Protein AF-A0A7V6NFW3-F1 (afdb_monomer_lite)

Foldseek 3Di:
DVVVVVVVVVVVVVVVVVVVVVVVVVVLVVVLVVQQDQDDPPDDLLVSLVCLCVLLVVCCQQAAPVSVPDQPPDPPLSVVSVVNSLVSNQAHNCNVVVVCSVVVHQHDPVNLLVQLVCLVVQPPDDPSVCSVRSNNRCDPNNSVSSNQVSLVSCCPVPVDDRDPDSPPDDSDDDDPPDDPDDPVVVVVVVVCCVPVCVCCAQPVVVVGGNPDSFRQDPPRDGDSYGRYD

pLDDT: mean 83.83, std 10.77, range [47.72, 95.94]

Secondary structure (DSSP, 8-state):
-HHHHHHHHHHHHHHHHHHHHHHHHHHHHHHHHHH--PPPTTS-HHHHHHHHHHHHTHHHHHS-TTT-------TTTHHHHHHHHHHHHHH---HHHHHHHHTTPPPPHHHHHHHHHHHHHT--S-HHHHHH-TT-S--HHHHHHHHHHHHHHHHHHH-PPPPSSTT---SSPPPPS-----HHHHHHHHHHHHHSSHHHHS-GGGTSS---SS-B-GGGPBPSS----

Sequence (229 aa):
MKRKERRKRIGTVAWKIFGSFLMLIGVGIFVSRLVNKPPSDKLSKMEQMEVIIDEGGCMYCHAGPEYASHRIHWPVVGYLIEKDAKRGIRFSNMSHAFEQLYQKKSITQPVLYKLQKIALNRSMPPLSFQLAHWKSPLIKGKRDILLDWIYNRLSEDYDVPYPVTHALFQPIQPLPDTLPTDPLKAALGRSLYYNLSCASCHNPETGGTDNLPFSIGVHNQPSETSTLT

Radius of gyration: 24.18 Å; chains: 1; bounding box: 56×36×84 Å

Structure (mmCIF, N/CA/C/O backbone):
data_AF-A0A7V6NFW3-F1
#
_entry.id   AF-A0A7V6NFW3-F1
#
loop_
_atom_site.group_PDB
_atom_site.id
_atom_site.type_symbol
_atom_site.label_atom_id
_atom_site.label_alt_id
_atom_site.label_comp_id
_atom_site.label_asym_id
_atom_site.label_entity_id
_atom_site.label_seq_id
_atom_site.pdbx_PDB_ins_code
_atom_site.Cartn_x
_atom_site.Cartn_y
_atom_site.Cartn_z
_atom_site.occupancy
_atom_site.B_iso_or_equiv
_atom_site.auth_seq_id
_atom_site.auth_comp_id
_atom_site.auth_asym_id
_atom_site.auth_atom_id
_atom_site.pdbx_PDB_model_num
ATOM 1 N N . MET A 1 1 ? -12.765 -15.034 58.923 1.00 58.72 1 MET A N 1
ATOM 2 C CA . MET A 1 1 ? -13.878 -14.447 58.132 1.00 58.72 1 MET A CA 1
ATOM 3 C C . MET A 1 1 ? -13.444 -13.325 57.179 1.00 58.72 1 MET A C 1
ATOM 5 O O . MET A 1 1 ? -13.543 -13.524 55.973 1.00 58.72 1 MET A O 1
ATOM 9 N N . LYS A 1 2 ? -12.855 -12.216 57.661 1.00 64.50 2 LYS A N 1
ATOM 10 C CA . LYS A 1 2 ? -12.515 -11.014 56.855 1.00 64.50 2 LYS A CA 1
ATOM 11 C C . LYS A 1 2 ? -11.734 -11.251 55.542 1.00 64.50 2 LYS A C 1
ATOM 13 O O . LYS A 1 2 ? -11.972 -10.561 54.557 1.00 64.50 2 LYS A O 1
ATOM 18 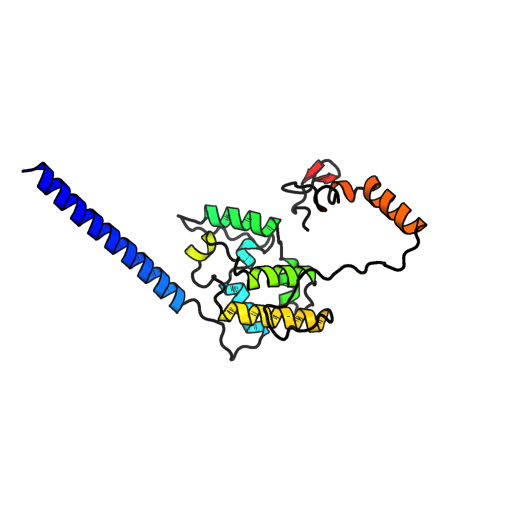N N . ARG A 1 3 ? -10.820 -12.232 55.481 1.00 66.19 3 ARG A N 1
ATOM 19 C CA . ARG A 1 3 ? -9.992 -12.521 54.282 1.00 66.19 3 ARG A CA 1
ATOM 20 C C . ARG A 1 3 ? -10.786 -13.134 53.114 1.00 66.19 3 ARG A C 1
ATOM 22 O O . ARG A 1 3 ? -10.510 -12.822 51.958 1.00 66.19 3 ARG A O 1
ATOM 29 N N . LYS A 1 4 ? -11.773 -13.989 53.415 1.00 66.88 4 LYS A N 1
ATOM 30 C CA . LYS A 1 4 ? -12.607 -14.696 52.421 1.00 66.88 4 LYS A CA 1
ATOM 31 C C . LYS A 1 4 ? -13.599 -13.729 51.764 1.00 66.88 4 LYS A C 1
ATOM 33 O O . LYS A 1 4 ? -13.789 -13.745 50.554 1.00 66.88 4 LYS A O 1
ATOM 38 N N . GLU A 1 5 ? -14.127 -12.815 52.566 1.00 71.00 5 GLU A N 1
ATOM 39 C CA . GLU A 1 5 ? -15.050 -11.752 52.166 1.00 71.00 5 GLU A CA 1
ATOM 40 C C . GLU A 1 5 ? -14.361 -10.673 51.317 1.00 71.00 5 GLU A C 1
ATOM 42 O O . GLU A 1 5 ? -14.877 -10.271 50.275 1.00 71.00 5 GLU A O 1
ATOM 47 N N . ARG A 1 6 ? -13.121 -10.304 51.678 1.00 69.56 6 ARG A N 1
ATOM 48 C CA . ARG A 1 6 ? -12.270 -9.413 50.872 1.00 69.56 6 ARG A CA 1
ATOM 49 C C . ARG A 1 6 ? -11.950 -10.014 49.497 1.00 69.56 6 ARG A C 1
ATOM 51 O O . ARG A 1 6 ? -12.073 -9.312 48.501 1.00 69.56 6 ARG A O 1
ATOM 58 N N . ARG A 1 7 ? -11.611 -11.311 49.420 1.00 71.69 7 ARG A N 1
ATOM 59 C CA . ARG A 1 7 ? -11.401 -12.025 48.140 1.00 71.69 7 ARG A CA 1
ATOM 60 C C . ARG A 1 7 ? -12.664 -12.062 47.277 1.00 71.69 7 ARG A C 1
ATOM 62 O O . ARG A 1 7 ? -12.574 -11.807 46.082 1.00 71.69 7 ARG A O 1
ATOM 69 N N . LYS A 1 8 ? -13.831 -12.321 47.876 1.00 75.06 8 LYS A N 1
ATOM 70 C CA . LYS A 1 8 ? -15.118 -12.332 47.162 1.00 75.06 8 LYS A CA 1
ATOM 71 C C . LYS A 1 8 ? -15.429 -10.953 46.566 1.00 75.06 8 LYS A C 1
ATOM 73 O O . LYS A 1 8 ? -15.728 -10.862 45.383 1.00 75.06 8 LYS A O 1
ATOM 78 N N . ARG A 1 9 ? -15.246 -9.881 47.351 1.00 74.94 9 ARG A N 1
ATOM 79 C CA . ARG A 1 9 ? -15.453 -8.485 46.922 1.00 74.94 9 ARG A CA 1
ATOM 80 C C . ARG A 1 9 ? -14.488 -8.056 45.810 1.00 74.94 9 ARG A C 1
ATOM 82 O O . ARG A 1 9 ? -14.922 -7.417 44.859 1.00 74.94 9 ARG A O 1
ATOM 89 N N . ILE A 1 10 ? -13.212 -8.450 45.896 1.00 77.44 10 ILE A N 1
ATOM 90 C CA . ILE A 1 10 ? -12.216 -8.219 44.833 1.00 77.44 10 ILE A CA 1
ATOM 91 C C . ILE A 1 10 ? -12.616 -8.954 43.547 1.00 77.44 10 ILE A C 1
ATOM 93 O O . ILE A 1 10 ? -12.590 -8.348 42.482 1.00 77.44 10 ILE A O 1
ATOM 97 N N . GLY A 1 11 ? -13.057 -10.213 43.641 1.00 81.50 11 GLY A N 1
ATOM 98 C CA . GLY A 1 11 ? -13.535 -10.979 42.486 1.00 81.50 11 GLY A CA 1
ATOM 99 C C . GLY A 1 11 ? -14.738 -10.333 41.795 1.00 81.50 11 GLY A C 1
ATOM 100 O O . GLY A 1 11 ? -14.767 -10.234 40.573 1.00 81.50 11 GLY A O 1
ATOM 101 N N . THR A 1 12 ? -15.705 -9.815 42.560 1.00 81.88 12 THR A N 1
ATOM 102 C CA . THR A 1 12 ? -16.881 -9.128 41.996 1.00 81.88 12 THR A CA 1
ATOM 103 C C . THR A 1 12 ? -16.521 -7.796 41.334 1.00 81.88 12 THR A C 1
ATOM 105 O O . THR A 1 12 ? -17.079 -7.462 40.293 1.00 81.88 12 THR A O 1
ATOM 108 N N . VAL A 1 13 ? -15.590 -7.030 41.913 1.00 84.75 13 VAL A N 1
ATOM 109 C CA . VAL A 1 13 ? -15.105 -5.775 41.314 1.00 84.75 13 VAL A CA 1
ATOM 110 C C . VAL A 1 13 ? -14.302 -6.055 40.045 1.00 84.75 13 VAL A C 1
ATOM 112 O O . VAL A 1 13 ? -14.566 -5.429 39.024 1.00 84.75 13 VAL A O 1
ATOM 115 N N . ALA A 1 14 ? -13.399 -7.038 40.067 1.00 87.31 14 ALA A N 1
ATOM 116 C CA . ALA A 1 14 ? -12.645 -7.457 38.888 1.00 87.31 14 ALA A CA 1
ATOM 117 C C . ALA A 1 14 ? -13.572 -7.928 37.755 1.00 87.31 14 ALA A C 1
ATOM 119 O O . ALA A 1 14 ? -13.386 -7.524 36.612 1.00 87.31 14 ALA A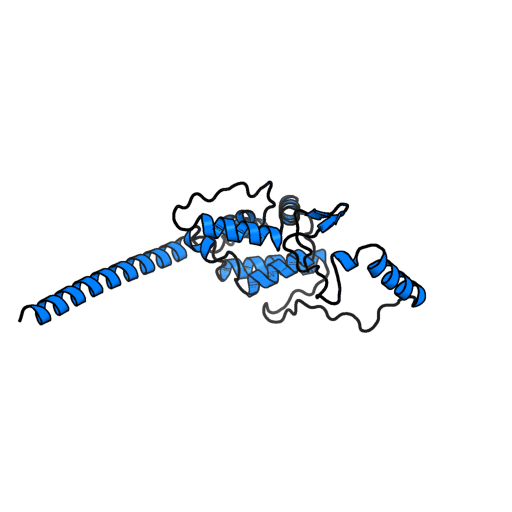 O 1
ATOM 120 N N . TRP A 1 15 ? -14.622 -8.694 38.074 1.00 86.88 15 TRP A N 1
ATOM 121 C CA . TRP A 1 15 ? -15.636 -9.121 37.105 1.00 86.88 15 TRP A CA 1
ATOM 122 C C . TRP A 1 15 ? -16.401 -7.946 36.485 1.00 86.88 15 TRP A C 1
ATOM 124 O O . TRP A 1 15 ? -16.619 -7.918 35.278 1.00 86.88 15 TRP A O 1
ATOM 134 N N . LYS A 1 16 ? -16.772 -6.939 37.288 1.00 89.44 16 LYS A N 1
ATOM 135 C CA . LYS A 1 16 ? -17.434 -5.721 36.789 1.00 89.44 16 LYS A CA 1
ATOM 136 C C . LYS A 1 16 ? -16.521 -4.896 35.882 1.00 89.44 16 LYS A C 1
ATOM 138 O O . LYS A 1 16 ? -16.975 -4.420 34.846 1.00 89.44 16 LYS A O 1
ATOM 143 N N . ILE A 1 17 ? -15.248 -4.747 36.250 1.00 90.69 17 ILE A N 1
ATOM 144 C CA . ILE A 1 17 ? -14.251 -4.036 35.437 1.00 90.69 17 ILE A CA 1
ATOM 145 C C . ILE A 1 17 ? -14.036 -4.771 34.112 1.00 90.69 17 ILE A C 1
ATOM 147 O O . ILE A 1 17 ? -14.107 -4.153 33.054 1.00 90.69 17 ILE A O 1
ATOM 151 N N . PHE A 1 18 ? -13.842 -6.089 34.164 1.00 91.75 18 PHE A N 1
ATOM 152 C CA . PHE A 1 18 ? -13.666 -6.917 32.976 1.00 91.75 18 PHE A CA 1
ATOM 153 C C . PHE A 1 18 ? -14.892 -6.865 32.056 1.00 91.75 18 PHE A C 1
ATOM 155 O O . PHE A 1 18 ? -14.748 -6.632 30.860 1.00 91.75 18 PHE A O 1
ATOM 162 N N . GLY A 1 19 ? -16.100 -6.998 32.614 1.00 91.25 19 GLY A N 1
ATOM 163 C CA . GLY A 1 19 ? -17.346 -6.893 31.853 1.00 91.25 19 GLY A CA 1
ATOM 164 C C . GLY A 1 19 ? -17.530 -5.523 31.193 1.00 91.25 19 GLY A C 1
ATOM 165 O O . GLY A 1 19 ? -17.898 -5.456 30.023 1.00 91.25 19 GLY A O 1
ATOM 166 N N . SER A 1 20 ? -17.213 -4.437 31.905 1.00 90.56 20 SER A N 1
ATOM 167 C CA . SER A 1 20 ? -17.261 -3.073 31.357 1.00 90.56 20 SER A CA 1
ATOM 168 C C . SER A 1 20 ? -16.259 -2.881 30.212 1.00 90.56 20 SER A C 1
ATOM 170 O O . SER A 1 20 ? -16.609 -2.366 29.152 1.00 90.56 20 SER A O 1
ATOM 172 N N . PHE A 1 21 ? -15.029 -3.373 30.377 1.00 91.12 21 PHE A N 1
ATOM 173 C CA . PHE A 1 21 ? -14.004 -3.325 29.334 1.00 91.12 21 PHE A CA 1
ATOM 174 C C . PHE A 1 21 ? -14.423 -4.094 28.072 1.00 91.12 21 PHE A C 1
ATOM 176 O O . PHE A 1 21 ? -14.297 -3.580 26.962 1.00 91.12 21 PHE A O 1
ATOM 183 N N . LEU A 1 22 ? -14.990 -5.294 28.234 1.00 92.19 22 LEU A N 1
ATOM 184 C CA . LEU A 1 22 ? -15.485 -6.096 27.113 1.00 92.19 22 LEU A CA 1
ATOM 185 C C . LEU A 1 22 ? -16.639 -5.403 26.375 1.00 92.19 22 LEU A C 1
ATOM 187 O O . LEU A 1 22 ? -16.710 -5.459 25.148 1.00 92.19 22 LEU A O 1
ATOM 191 N N . MET A 1 23 ? -17.517 -4.722 27.115 1.00 92.25 23 MET A N 1
ATOM 192 C CA . MET A 1 23 ? -18.626 -3.955 26.550 1.00 92.25 23 MET A CA 1
ATOM 193 C C . MET A 1 23 ? -18.118 -2.770 25.720 1.00 92.25 23 MET A C 1
ATOM 195 O O . MET A 1 23 ? -18.556 -2.601 24.585 1.00 92.25 23 MET A O 1
ATOM 199 N N . LEU A 1 24 ? -17.124 -2.023 26.215 1.00 89.25 24 LEU A N 1
ATOM 200 C CA . LEU A 1 24 ? -16.485 -0.934 25.464 1.00 89.25 24 LEU A CA 1
ATOM 201 C C . LEU A 1 24 ? -15.811 -1.426 24.174 1.00 89.25 24 LEU A C 1
ATOM 203 O O . LEU A 1 24 ? -15.974 -0.802 23.126 1.00 89.25 24 LEU A O 1
ATOM 207 N N . ILE A 1 25 ? -15.112 -2.566 24.220 1.00 88.00 25 ILE A N 1
ATOM 208 C CA . ILE A 1 25 ? -14.545 -3.195 23.015 1.00 88.00 25 ILE A CA 1
ATOM 209 C C . ILE A 1 25 ? -15.657 -3.570 22.031 1.00 88.00 25 ILE A C 1
ATOM 211 O O . ILE A 1 25 ? -15.552 -3.275 20.840 1.00 88.00 25 ILE A O 1
ATOM 215 N N . GLY A 1 26 ? -16.731 -4.195 22.521 1.00 90.56 26 GLY A N 1
ATOM 216 C CA . GLY A 1 26 ? -17.881 -4.575 21.703 1.00 90.56 26 GLY A CA 1
ATOM 217 C C . GLY A 1 26 ? -18.519 -3.377 20.997 1.00 90.56 26 GLY A C 1
ATOM 218 O O . GLY A 1 26 ? -18.772 -3.443 19.794 1.00 90.56 26 GLY A O 1
ATOM 219 N N . VAL A 1 27 ? -18.702 -2.261 21.712 1.00 90.62 27 VAL A N 1
ATOM 220 C CA . VAL A 1 27 ? -19.197 -0.997 21.145 1.00 90.62 27 VAL A CA 1
ATOM 221 C C . VAL A 1 27 ? -18.236 -0.464 20.082 1.00 90.62 27 VAL A C 1
ATOM 223 O O . VAL A 1 27 ? -18.681 -0.121 18.991 1.00 90.62 27 VAL A O 1
ATOM 226 N N . GLY A 1 28 ? -16.926 -0.456 20.343 1.00 86.19 28 GLY A N 1
ATOM 227 C CA . GLY A 1 28 ? -15.926 -0.010 19.367 1.00 86.19 28 GLY A CA 1
ATOM 228 C C . GLY A 1 28 ? -15.957 -0.820 18.066 1.00 86.19 28 GLY A C 1
ATOM 229 O O . GLY A 1 28 ? -16.005 -0.248 16.976 1.00 86.19 28 GLY A O 1
ATOM 230 N N . ILE A 1 29 ? -16.017 -2.154 18.162 1.00 86.19 29 ILE A N 1
ATOM 231 C CA . ILE A 1 29 ? -16.136 -3.043 16.992 1.00 86.19 29 ILE A CA 1
ATOM 232 C C . ILE A 1 29 ? -17.446 -2.780 16.243 1.00 86.19 29 ILE A C 1
ATOM 234 O O . ILE A 1 29 ? -17.459 -2.743 15.011 1.00 86.19 29 ILE A O 1
ATOM 238 N N . PHE A 1 30 ? -18.548 -2.600 16.972 1.00 89.69 30 PHE A N 1
ATOM 239 C CA . PHE A 1 30 ? -19.848 -2.320 16.377 1.00 89.69 30 PHE A CA 1
ATOM 240 C C . PHE A 1 30 ? -19.839 -1.002 15.597 1.00 89.69 30 PHE A C 1
ATOM 242 O O . PHE A 1 30 ? -20.209 -0.994 14.422 1.00 89.69 30 PHE A O 1
ATOM 249 N N . VAL A 1 31 ? -19.343 0.086 16.194 1.00 88.06 31 VAL A N 1
ATOM 250 C CA . VAL A 1 31 ? -19.251 1.378 15.501 1.00 88.06 31 VAL A CA 1
ATOM 251 C C . VAL A 1 31 ? -18.309 1.284 14.304 1.00 88.06 31 VAL A C 1
ATOM 253 O O . VAL A 1 31 ? -18.673 1.748 13.227 1.00 88.06 31 VAL A O 1
ATOM 256 N N . SER A 1 32 ? -17.156 0.616 14.433 1.00 87.19 32 SER A N 1
ATOM 257 C CA . SER A 1 32 ? -16.242 0.398 13.304 1.00 87.19 32 SER A CA 1
ATOM 258 C C . SER A 1 32 ? -16.934 -0.302 12.129 1.00 87.19 32 SER A C 1
ATOM 260 O O . SER A 1 32 ? -16.809 0.153 10.994 1.00 87.19 32 SER A O 1
ATOM 262 N N . ARG A 1 33 ? -17.746 -1.338 12.379 1.00 87.94 33 ARG A N 1
ATOM 263 C CA . ARG A 1 33 ? -18.525 -2.015 11.325 1.00 87.94 33 ARG A CA 1
ATOM 264 C C . ARG A 1 33 ? -19.630 -1.150 10.723 1.00 87.94 33 ARG A C 1
ATOM 266 O O . ARG A 1 33 ? -19.971 -1.341 9.559 1.00 87.94 33 ARG A O 1
ATOM 273 N N . LEU A 1 34 ? -20.200 -0.223 11.491 1.00 91.12 34 LEU A N 1
ATOM 274 C CA . LEU A 1 34 ? -21.212 0.702 10.983 1.00 91.12 34 LEU A CA 1
ATOM 275 C C . LEU A 1 34 ? -20.617 1.781 10.077 1.00 91.12 34 LEU A C 1
ATOM 277 O O . LEU A 1 34 ? -21.257 2.157 9.094 1.00 91.12 34 LEU A O 1
ATOM 281 N N . VAL A 1 35 ? -19.425 2.283 10.405 1.00 92.31 35 VAL A N 1
ATOM 282 C CA . VAL A 1 35 ? -18.793 3.383 9.659 1.00 92.31 35 VAL A CA 1
ATOM 283 C C . VAL A 1 35 ? -17.914 2.897 8.511 1.00 92.31 35 VAL A C 1
ATOM 285 O O . VAL A 1 35 ? -17.812 3.591 7.506 1.00 92.31 35 VAL A O 1
ATOM 288 N N . ASN A 1 36 ? -17.291 1.720 8.631 1.00 94.50 36 ASN A N 1
ATOM 289 C CA . ASN A 1 36 ? -16.424 1.159 7.601 1.00 94.50 36 ASN A CA 1
ATOM 290 C C . ASN A 1 36 ? -17.233 0.303 6.627 1.00 94.50 36 ASN A C 1
ATOM 292 O O . ASN A 1 36 ? -17.374 -0.911 6.797 1.00 94.50 36 ASN A O 1
ATOM 296 N N . LYS A 1 37 ? -17.784 0.959 5.609 1.00 94.56 37 LYS A N 1
ATOM 297 C CA . LYS A 1 37 ? -18.540 0.320 4.533 1.00 94.56 37 LYS A CA 1
ATOM 298 C C . LYS A 1 37 ? -17.755 0.394 3.223 1.00 94.56 37 LYS A C 1
ATOM 300 O O . LYS A 1 37 ? -16.938 1.297 3.055 1.00 94.56 37 LYS A O 1
ATOM 305 N N . PRO A 1 38 ? -17.965 -0.549 2.292 1.00 95.19 38 PRO A N 1
ATOM 306 C CA . PRO A 1 38 ? -17.471 -0.390 0.932 1.00 95.19 38 PRO A CA 1
ATOM 307 C C . PRO A 1 38 ? -18.067 0.876 0.291 1.00 95.19 38 PRO A C 1
ATOM 309 O O . PRO A 1 38 ? -19.197 1.239 0.638 1.00 95.19 38 PRO A O 1
ATOM 312 N N . PRO A 1 39 ? -17.344 1.527 -0.636 1.00 95.88 39 PRO A N 1
ATOM 313 C CA . PRO A 1 39 ? -17.899 2.586 -1.468 1.00 95.88 39 PRO A CA 1
ATOM 314 C C . PRO A 1 39 ? -19.197 2.156 -2.159 1.00 95.88 39 PRO A C 1
ATOM 316 O O . PRO A 1 39 ? -19.410 0.974 -2.434 1.00 95.88 39 PRO A O 1
ATOM 319 N N . SER A 1 40 ? -20.057 3.132 -2.445 1.00 94.56 40 SER A N 1
ATOM 320 C CA . SER A 1 40 ? -21.302 2.913 -3.186 1.00 94.56 40 SER A CA 1
ATOM 321 C C . SER A 1 40 ? -21.009 2.397 -4.597 1.00 94.56 40 SER A C 1
ATOM 323 O O . SER A 1 40 ? -20.161 2.948 -5.295 1.00 94.56 40 SER A O 1
ATOM 325 N N . ASP A 1 41 ? -21.769 1.401 -5.044 1.00 93.12 41 ASP A N 1
ATOM 326 C CA . ASP A 1 41 ? -21.722 0.850 -6.404 1.00 93.12 41 ASP A CA 1
ATOM 327 C C . ASP A 1 41 ? -22.149 1.858 -7.483 1.00 93.12 41 ASP A C 1
ATOM 329 O O . ASP A 1 41 ? -21.778 1.719 -8.645 1.00 93.12 41 ASP A O 1
ATOM 333 N N . LYS A 1 42 ? -22.884 2.904 -7.088 1.00 95.00 42 LYS A N 1
ATOM 334 C CA . LYS A 1 42 ? -23.285 4.023 -7.957 1.00 95.00 42 LYS A CA 1
ATOM 335 C C . LYS A 1 42 ? -22.137 4.948 -8.366 1.00 95.00 42 LYS A C 1
ATOM 337 O O . LYS A 1 42 ? -22.310 5.727 -9.297 1.00 95.00 42 LYS A O 1
ATOM 342 N N . LEU A 1 43 ? -21.020 4.924 -7.639 1.00 94.12 43 LEU A N 1
ATOM 343 C CA . LEU A 1 43 ? -19.841 5.725 -7.965 1.00 94.12 43 LEU A CA 1
ATOM 344 C C . LEU A 1 43 ? -19.081 5.079 -9.125 1.00 94.12 43 LEU A C 1
ATOM 346 O O . LEU A 1 43 ? -19.035 3.850 -9.237 1.00 94.12 43 LEU A O 1
ATOM 350 N N . SER A 1 44 ? -18.426 5.887 -9.954 1.00 93.44 44 SER A N 1
ATOM 351 C CA . SER A 1 44 ? -17.467 5.378 -10.933 1.00 93.44 44 SER A CA 1
ATOM 352 C C . SER A 1 44 ? -16.337 4.611 -10.238 1.00 93.44 44 SER A C 1
ATOM 354 O O . SER A 1 44 ? -16.031 4.831 -9.066 1.00 93.44 44 SER A O 1
ATOM 356 N N . LYS A 1 45 ? -15.672 3.707 -10.964 1.00 90.06 45 LYS A N 1
ATOM 357 C CA . LYS A 1 45 ? -14.555 2.916 -10.415 1.00 90.06 45 LYS A CA 1
ATOM 358 C C . LYS A 1 45 ? -13.443 3.795 -9.831 1.00 90.06 45 LYS A C 1
ATOM 360 O O . LYS A 1 45 ? -12.871 3.439 -8.806 1.00 90.06 45 LYS A O 1
ATOM 365 N N . MET A 1 46 ? -13.182 4.947 -10.451 1.00 88.38 46 MET A N 1
ATOM 366 C CA . MET A 1 46 ? -12.200 5.912 -9.955 1.00 88.38 46 MET A CA 1
ATOM 367 C C . MET A 1 46 ? -12.660 6.595 -8.667 1.00 88.38 46 MET A C 1
ATOM 369 O O . MET A 1 46 ? -11.898 6.629 -7.710 1.00 88.38 46 MET A O 1
ATOM 373 N N . GLU A 1 47 ? -13.913 7.041 -8.583 1.00 92.75 47 GLU A N 1
ATOM 374 C CA . GLU A 1 47 ? -14.455 7.630 -7.348 1.00 92.75 47 GLU A CA 1
ATOM 375 C C . GLU A 1 47 ? -14.487 6.611 -6.197 1.00 92.75 47 GLU A C 1
ATOM 377 O O . GLU A 1 47 ? -14.184 6.942 -5.053 1.00 92.75 47 GLU A O 1
ATOM 382 N N . GLN A 1 48 ? -14.798 5.339 -6.480 1.00 94.75 48 GLN A N 1
ATOM 383 C CA . GLN A 1 48 ? -14.696 4.278 -5.472 1.00 94.75 48 GLN A CA 1
ATOM 384 C C . GLN A 1 48 ? -13.253 4.119 -4.971 1.00 94.75 48 GLN A C 1
ATOM 386 O O . GLN A 1 48 ? -13.039 3.914 -3.775 1.00 94.75 48 GLN A O 1
ATOM 391 N N . MET A 1 49 ? -12.269 4.229 -5.868 1.00 91.88 49 MET A N 1
ATOM 392 C CA . MET A 1 49 ? -10.849 4.163 -5.528 1.00 91.88 49 MET A CA 1
ATOM 393 C C . MET A 1 49 ? -10.415 5.367 -4.680 1.00 91.88 49 MET A C 1
ATOM 395 O O . MET A 1 49 ? -9.769 5.190 -3.650 1.00 91.88 49 MET A O 1
ATOM 399 N N . GLU A 1 50 ? -10.833 6.579 -5.038 1.00 90.81 50 GLU A N 1
ATOM 400 C CA . GLU A 1 50 ? -10.572 7.792 -4.251 1.00 90.81 50 GLU A CA 1
ATOM 401 C C . GLU A 1 50 ? -11.117 7.666 -2.823 1.00 90.81 50 GLU A C 1
ATOM 403 O O . GLU A 1 50 ? -10.380 7.900 -1.866 1.00 90.81 50 GLU A O 1
ATOM 408 N N . VAL A 1 51 ? -12.351 7.172 -2.657 1.00 94.38 51 VAL A N 1
ATOM 409 C CA . VAL A 1 51 ? -12.932 6.898 -1.329 1.00 94.38 51 VAL A CA 1
ATOM 410 C C . VAL A 1 51 ? -12.100 5.874 -0.551 1.00 94.38 51 VAL A C 1
ATOM 412 O O . VAL A 1 51 ? -11.914 6.022 0.656 1.00 94.38 51 VAL A O 1
ATOM 415 N N . ILE A 1 52 ? -11.579 4.830 -1.204 1.00 95.19 52 ILE A N 1
ATOM 416 C CA . ILE A 1 52 ? -10.732 3.828 -0.537 1.00 95.19 52 ILE A CA 1
ATOM 417 C C . ILE A 1 52 ? -9.406 4.440 -0.069 1.00 95.19 52 ILE A C 1
ATOM 419 O O . ILE A 1 52 ? -8.970 4.122 1.037 1.00 95.19 52 ILE A O 1
ATOM 423 N N . ILE A 1 53 ? -8.776 5.301 -0.873 1.00 91.62 53 ILE A N 1
ATOM 424 C CA . ILE A 1 53 ? -7.511 5.972 -0.522 1.00 91.62 53 ILE A CA 1
ATOM 425 C C . ILE A 1 53 ? -7.711 6.962 0.622 1.00 91.62 53 ILE A C 1
ATOM 427 O O . ILE A 1 53 ? -6.920 6.962 1.569 1.00 91.62 53 ILE A O 1
ATOM 431 N N . ASP A 1 54 ? -8.768 7.768 0.540 1.00 90.56 54 ASP A N 1
ATOM 432 C CA . ASP A 1 54 ? -9.093 8.792 1.529 1.00 90.56 54 ASP A CA 1
ATOM 433 C C . ASP A 1 54 ? -9.489 8.158 2.867 1.00 90.56 54 ASP A C 1
ATOM 435 O O . ASP A 1 54 ? -8.824 8.358 3.884 1.00 90.56 54 ASP A O 1
ATOM 439 N N . GLU A 1 55 ? -10.491 7.271 2.868 1.00 92.81 55 GLU A N 1
ATOM 440 C CA . GLU A 1 55 ? -10.926 6.600 4.094 1.00 92.81 55 GLU A CA 1
ATOM 441 C C . GLU A 1 55 ? -9.864 5.648 4.654 1.00 92.81 55 GLU A C 1
ATOM 443 O O . GLU A 1 55 ? -9.783 5.462 5.871 1.00 92.81 55 GLU A O 1
ATOM 448 N N . GLY A 1 56 ? -9.067 5.032 3.774 1.00 91.38 56 GLY A N 1
ATOM 449 C CA . GLY A 1 56 ? -7.911 4.205 4.117 1.00 91.38 56 GLY A CA 1
ATOM 450 C C . GLY A 1 56 ? -6.763 5.005 4.727 1.00 91.38 56 GLY A C 1
ATOM 451 O O . GLY A 1 56 ? -5.906 4.430 5.399 1.00 91.38 56 GLY A O 1
ATOM 452 N N . GLY A 1 57 ? -6.753 6.323 4.525 1.00 88.94 57 GLY A N 1
ATOM 453 C CA . GLY A 1 57 ? -5.725 7.215 5.025 1.00 88.94 57 GLY A CA 1
ATOM 454 C C . GLY A 1 57 ? -4.343 6.945 4.431 1.00 88.94 57 GLY A C 1
ATOM 455 O O . GLY A 1 57 ? -3.335 7.191 5.093 1.00 88.94 57 GLY A O 1
ATOM 456 N N . CYS A 1 58 ? -4.265 6.425 3.201 1.00 89.44 58 CYS A N 1
ATOM 457 C CA . CYS A 1 58 ? -2.996 6.016 2.594 1.00 89.44 58 CYS A CA 1
ATOM 458 C C . CYS A 1 58 ? -2.008 7.190 2.516 1.00 89.44 58 CYS A C 1
ATOM 460 O O . CYS A 1 58 ? -0.827 7.029 2.824 1.00 89.44 58 CYS A O 1
ATOM 462 N N . MET A 1 59 ? -2.511 8.387 2.204 1.00 86.19 59 MET A N 1
ATOM 463 C CA . MET A 1 59 ? -1.719 9.616 2.117 1.00 86.19 59 MET A CA 1
ATOM 464 C C . MET A 1 59 ? -1.025 9.976 3.435 1.00 86.19 59 MET A C 1
ATOM 466 O O . MET A 1 59 ? 0.097 10.464 3.406 1.00 86.19 59 MET A O 1
ATOM 470 N N . TYR A 1 60 ? -1.627 9.691 4.596 1.00 82.94 60 TYR A N 1
ATOM 471 C CA . TYR A 1 60 ? -1.047 10.076 5.891 1.00 82.94 60 TYR A CA 1
ATOM 472 C C . TYR A 1 60 ? 0.310 9.421 6.163 1.00 82.94 60 TYR A C 1
ATOM 474 O O . TYR A 1 60 ? 1.128 9.984 6.884 1.00 82.94 60 TYR A O 1
ATOM 482 N N . CYS A 1 61 ? 0.533 8.222 5.615 1.00 85.56 61 CYS A N 1
ATOM 483 C CA . CYS A 1 61 ? 1.751 7.442 5.841 1.00 85.56 61 CYS A CA 1
ATOM 484 C C . CYS A 1 61 ? 2.581 7.217 4.572 1.00 85.56 61 CYS A C 1
ATOM 486 O O . CYS A 1 61 ? 3.705 6.736 4.683 1.00 85.56 61 CYS A O 1
ATOM 488 N N . HIS A 1 62 ? 2.035 7.503 3.387 1.00 87.38 62 HIS A N 1
ATOM 489 C CA . HIS A 1 62 ? 2.693 7.243 2.103 1.00 87.38 62 HIS A CA 1
ATOM 490 C C . HIS A 1 62 ? 2.850 8.481 1.222 1.00 87.38 62 HIS A C 1
ATOM 492 O O . HIS A 1 62 ? 3.569 8.405 0.230 1.00 87.38 62 HIS A O 1
ATOM 498 N N . ALA A 1 63 ? 2.224 9.612 1.554 1.00 78.94 63 ALA A N 1
ATOM 499 C CA . ALA A 1 63 ? 2.586 10.873 0.924 1.00 78.94 63 ALA A CA 1
ATOM 500 C C . ALA A 1 63 ? 3.909 11.360 1.535 1.00 78.94 63 ALA A C 1
ATOM 502 O O . ALA A 1 63 ? 4.147 11.199 2.733 1.00 78.94 63 ALA A O 1
ATOM 503 N N . GLY A 1 64 ? 4.794 11.887 0.696 1.00 68.00 64 GLY A N 1
ATOM 504 C CA . GLY A 1 64 ? 6.132 12.348 1.050 1.00 68.00 64 GLY A CA 1
ATOM 505 C C . GLY A 1 64 ? 6.139 13.378 2.181 1.00 68.00 64 GLY A C 1
ATOM 506 O O . GLY A 1 64 ? 5.090 13.905 2.559 1.00 68.00 64 GLY A O 1
ATOM 507 N N . PRO A 1 65 ? 7.319 13.682 2.745 1.00 61.81 65 PRO A N 1
ATOM 508 C CA . PRO A 1 65 ? 7.452 14.534 3.926 1.00 61.81 65 PRO A CA 1
ATOM 509 C C . PRO A 1 65 ? 6.808 15.921 3.759 1.00 61.81 65 PRO A C 1
ATOM 511 O O . PRO A 1 65 ? 6.297 16.468 4.735 1.00 61.81 65 PRO A O 1
ATOM 514 N N . GLU A 1 66 ? 6.748 16.448 2.531 1.00 60.59 66 GLU A N 1
ATOM 515 C CA . GLU A 1 66 ? 6.049 17.698 2.194 1.00 60.59 66 GLU A CA 1
ATOM 516 C C . GLU A 1 66 ? 4.514 17.637 2.364 1.00 60.59 66 GLU A C 1
ATOM 518 O O . GLU A 1 66 ? 3.887 18.642 2.698 1.00 60.59 66 GLU A O 1
ATOM 523 N N . TYR A 1 67 ? 3.910 16.455 2.219 1.00 58.53 67 TYR A N 1
ATOM 524 C CA . TYR A 1 67 ? 2.472 16.198 2.383 1.00 58.53 67 TYR A CA 1
ATOM 525 C C . TYR A 1 67 ? 2.135 15.543 3.737 1.00 58.53 67 TYR A C 1
ATOM 527 O O . TYR A 1 67 ? 0.996 15.600 4.206 1.00 58.53 67 TYR A O 1
ATOM 535 N N . ALA A 1 68 ? 3.133 14.956 4.406 1.00 55.44 68 ALA A N 1
ATOM 536 C CA . ALA A 1 68 ? 3.021 14.251 5.684 1.00 55.44 68 ALA A CA 1
ATOM 537 C C . ALA A 1 68 ?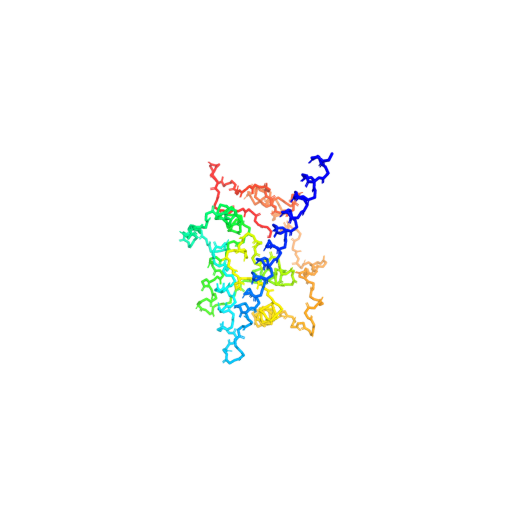 2.877 15.174 6.911 1.00 55.44 68 ALA A C 1
ATOM 539 O O . ALA A 1 68 ? 2.976 14.718 8.051 1.00 55.44 68 ALA A O 1
ATOM 540 N N . SER A 1 69 ? 2.624 16.471 6.716 1.00 47.72 69 SER A N 1
ATOM 541 C CA . SER A 1 69 ? 2.598 17.493 7.776 1.00 47.72 69 SER A CA 1
ATOM 542 C C . SER A 1 69 ? 1.443 17.366 8.785 1.00 47.72 69 SER A C 1
ATOM 544 O O . SER A 1 69 ? 1.297 18.192 9.690 1.00 47.72 69 SER A O 1
ATOM 546 N N . HIS A 1 70 ? 0.657 16.293 8.724 1.00 52.66 70 HIS A N 1
ATOM 547 C CA . HIS A 1 70 ? -0.425 16.037 9.660 1.00 52.66 70 HIS A CA 1
ATOM 548 C C . HIS A 1 70 ? 0.110 15.293 10.886 1.00 52.66 70 HIS A C 1
ATOM 550 O O . HIS A 1 70 ? 0.029 14.070 10.985 1.00 52.66 70 HIS A O 1
ATOM 556 N N . ARG A 1 71 ? 0.634 16.042 11.866 1.00 56.12 71 ARG A N 1
ATOM 557 C CA . ARG A 1 71 ? 0.767 15.526 13.236 1.00 56.12 71 ARG A CA 1
ATOM 558 C C . ARG A 1 71 ? -0.608 15.042 13.694 1.00 56.12 71 ARG A C 1
ATOM 560 O O . ARG A 1 71 ? -1.504 15.843 13.959 1.00 56.12 71 ARG A O 1
ATOM 567 N N . ILE A 1 72 ? -0.782 13.726 13.775 1.00 63.56 72 ILE A N 1
ATOM 568 C CA . ILE A 1 72 ? -1.988 13.116 14.332 1.00 63.56 72 ILE A CA 1
ATOM 569 C C . ILE A 1 72 ? -1.934 13.337 15.843 1.00 63.56 72 ILE A C 1
ATOM 571 O O . ILE A 1 72 ? -1.267 12.607 16.577 1.00 63.56 72 ILE A O 1
ATOM 575 N N . HIS A 1 73 ? -2.616 14.383 16.311 1.00 62.91 73 HIS A N 1
ATOM 576 C CA . HIS A 1 73 ? -2.681 14.780 17.720 1.00 62.91 73 HIS A CA 1
ATOM 577 C C . HIS A 1 73 ? -3.612 13.861 18.532 1.00 62.91 73 HIS A C 1
ATOM 579 O O . HIS A 1 73 ? -4.513 14.324 19.227 1.00 62.91 73 HIS A O 1
ATOM 585 N N . TRP A 1 74 ? -3.419 12.541 18.441 1.00 71.00 74 TRP A N 1
ATOM 586 C CA . TRP A 1 74 ? -4.118 11.594 19.304 1.00 71.00 74 TRP A CA 1
ATOM 587 C C . TRP A 1 74 ? -3.274 11.301 20.553 1.00 71.00 74 TRP A C 1
ATOM 589 O O . TRP A 1 74 ? -2.177 10.750 20.419 1.00 71.00 74 TRP A O 1
ATOM 599 N N . PRO A 1 75 ? -3.771 11.586 21.772 1.00 70.94 75 PRO A N 1
ATOM 600 C CA . PRO A 1 75 ? -2.958 11.572 22.992 1.00 70.94 75 PRO A CA 1
ATOM 601 C C . PRO A 1 75 ? -2.414 10.188 23.379 1.00 70.94 75 PRO A C 1
ATOM 603 O O . PRO A 1 75 ? -1.458 10.102 24.139 1.00 70.94 75 PRO A O 1
ATOM 606 N N . VAL A 1 76 ? -2.997 9.101 22.857 1.00 79.19 76 VAL A N 1
ATOM 607 C CA . VAL A 1 76 ? -2.628 7.722 23.239 1.00 79.19 76 VAL A CA 1
ATOM 608 C C . VAL A 1 76 ? -1.759 7.003 22.198 1.00 79.19 76 VAL A C 1
ATOM 610 O O . VAL A 1 76 ? -0.879 6.230 22.555 1.00 79.19 76 VAL A O 1
ATOM 613 N N . VAL A 1 77 ? -1.992 7.239 20.905 1.00 83.56 77 VAL A N 1
ATOM 614 C CA . VAL A 1 77 ? -1.400 6.472 19.791 1.00 83.56 77 VAL A CA 1
ATOM 615 C C . VAL A 1 77 ? -0.737 7.357 18.737 1.00 83.56 77 VAL A C 1
ATOM 617 O O . VAL A 1 77 ? -0.101 6.820 17.838 1.00 83.56 77 VAL A O 1
ATOM 620 N N . GLY A 1 78 ? -0.812 8.690 18.852 1.00 83.25 78 GLY A N 1
ATOM 621 C CA . GLY A 1 78 ? -0.245 9.618 17.868 1.00 83.25 78 GLY A CA 1
ATOM 622 C C . GLY A 1 78 ? 1.244 9.379 17.613 1.00 83.25 78 GLY A C 1
ATOM 623 O O . GLY A 1 78 ? 1.654 9.273 16.463 1.00 83.25 78 GLY A O 1
ATOM 624 N N . TYR A 1 79 ? 2.032 9.154 18.672 1.00 84.69 79 TYR A N 1
ATOM 625 C CA . TYR A 1 79 ? 3.458 8.820 18.547 1.00 84.69 79 TYR A CA 1
ATOM 626 C C . TYR A 1 79 ? 3.710 7.506 17.785 1.00 84.69 79 TYR A C 1
ATOM 628 O O . TYR A 1 79 ? 4.642 7.414 16.986 1.00 84.69 79 TYR A O 1
ATOM 636 N N . LEU A 1 80 ? 2.880 6.478 18.009 1.00 87.50 80 LEU A N 1
ATOM 637 C CA . LEU A 1 80 ? 2.999 5.207 17.289 1.00 87.50 80 LEU A CA 1
ATOM 638 C C . LEU A 1 80 ? 2.672 5.388 15.808 1.00 87.50 80 LEU A C 1
ATOM 640 O O . LEU A 1 80 ? 3.406 4.879 14.965 1.00 87.50 80 LEU A O 1
ATOM 644 N N . ILE A 1 81 ? 1.620 6.150 15.508 1.00 86.81 81 ILE A N 1
ATOM 645 C CA . ILE A 1 81 ? 1.230 6.452 14.134 1.00 86.81 81 ILE A CA 1
ATOM 646 C C . ILE A 1 81 ? 2.319 7.268 13.432 1.00 86.81 81 ILE A C 1
ATOM 648 O O . ILE A 1 81 ? 2.687 6.928 12.318 1.00 86.81 81 ILE A O 1
ATOM 652 N N . GLU A 1 82 ? 2.891 8.288 14.075 1.00 84.25 82 GLU A N 1
ATOM 653 C CA . GLU A 1 82 ? 3.977 9.089 13.494 1.00 84.25 82 GLU A CA 1
ATOM 654 C C . GLU A 1 82 ? 5.207 8.227 13.179 1.00 84.25 82 GLU A C 1
ATOM 656 O O . GLU A 1 82 ? 5.814 8.346 12.113 1.00 84.25 82 GLU A O 1
ATOM 661 N N . LYS A 1 83 ? 5.568 7.319 14.092 1.00 84.12 83 LYS A N 1
ATOM 662 C CA . LYS A 1 83 ? 6.661 6.368 13.876 1.00 84.12 83 LYS A CA 1
ATOM 663 C C . LYS A 1 83 ? 6.377 5.445 12.685 1.00 84.12 83 LYS A C 1
ATOM 665 O O . LYS A 1 83 ? 7.273 5.216 11.871 1.00 84.12 83 LYS A O 1
ATOM 670 N N . ASP A 1 84 ? 5.157 4.923 12.583 1.00 85.69 84 ASP A N 1
ATOM 671 C CA . ASP A 1 84 ? 4.751 4.054 11.478 1.00 85.69 84 ASP A CA 1
ATOM 672 C C . ASP A 1 84 ? 4.642 4.829 10.155 1.00 85.69 84 ASP A C 1
ATOM 674 O O . ASP A 1 84 ? 5.037 4.298 9.123 1.00 85.69 84 ASP A O 1
ATOM 678 N N . ALA A 1 85 ? 4.225 6.099 10.177 1.00 84.31 85 ALA A N 1
ATOM 679 C CA . ALA A 1 85 ? 4.180 6.986 9.016 1.00 84.31 85 ALA A CA 1
ATOM 680 C C . ALA A 1 85 ? 5.586 7.293 8.484 1.00 84.31 85 ALA A C 1
ATOM 682 O O . ALA A 1 85 ? 5.855 7.083 7.305 1.00 84.31 85 ALA A O 1
ATOM 683 N N . LYS A 1 86 ? 6.534 7.671 9.356 1.00 80.75 86 LYS A N 1
ATOM 684 C CA . LYS A 1 86 ? 7.950 7.858 8.973 1.00 80.75 86 LYS A CA 1
ATOM 685 C C . LYS A 1 86 ? 8.542 6.595 8.348 1.00 80.75 86 LYS A C 1
ATOM 687 O O . LYS A 1 86 ? 9.333 6.668 7.410 1.00 80.75 86 LYS A O 1
ATOM 692 N N . ARG A 1 87 ? 8.153 5.425 8.861 1.00 81.88 87 ARG A N 1
ATOM 693 C CA . ARG A 1 87 ? 8.539 4.128 8.300 1.00 81.88 87 ARG A CA 1
ATOM 694 C C . ARG A 1 87 ? 7.851 3.859 6.954 1.00 81.88 87 ARG A C 1
ATOM 696 O O . ARG A 1 87 ? 8.504 3.364 6.042 1.00 81.88 87 ARG A O 1
ATOM 703 N N . GLY A 1 88 ? 6.567 4.182 6.824 1.00 82.75 88 GLY A N 1
ATOM 704 C CA . GLY A 1 88 ? 5.776 4.026 5.603 1.00 82.75 88 GLY A CA 1
ATOM 705 C C . GLY A 1 88 ? 6.344 4.827 4.435 1.00 82.75 88 GLY A C 1
ATOM 706 O O . GLY A 1 88 ? 6.600 4.248 3.381 1.00 82.75 88 GLY A O 1
ATOM 707 N N . ILE A 1 89 ? 6.651 6.108 4.662 1.00 79.50 89 ILE A N 1
ATOM 708 C CA . ILE A 1 89 ? 7.278 6.997 3.672 1.00 79.50 89 ILE A CA 1
ATOM 709 C C . ILE A 1 89 ? 8.630 6.433 3.233 1.00 79.50 89 ILE A C 1
ATOM 711 O O . ILE A 1 89 ? 8.919 6.391 2.042 1.00 79.50 89 ILE A O 1
ATOM 715 N N . ARG A 1 90 ? 9.439 5.928 4.174 1.00 76.31 90 ARG A N 1
ATOM 716 C CA . ARG A 1 90 ? 10.740 5.323 3.856 1.00 76.31 90 ARG A CA 1
ATOM 717 C C . ARG A 1 90 ? 10.621 4.142 2.895 1.00 76.31 90 ARG A C 1
ATOM 719 O O . ARG A 1 90 ? 11.421 4.045 1.974 1.00 76.31 90 ARG A O 1
ATOM 726 N N . PHE A 1 91 ? 9.679 3.230 3.139 1.00 77.00 91 PHE A N 1
ATOM 727 C CA . PHE A 1 91 ? 9.570 1.982 2.372 1.00 77.00 91 PHE A CA 1
ATOM 728 C C . PHE A 1 91 ? 8.713 2.095 1.112 1.00 77.00 91 PHE A C 1
ATOM 730 O O . PHE A 1 91 ? 8.824 1.270 0.206 1.00 77.00 91 PHE A O 1
ATOM 737 N N . SER A 1 92 ? 7.810 3.069 1.070 1.00 80.31 92 SER A N 1
ATOM 738 C CA . SER A 1 92 ? 6.870 3.248 -0.027 1.00 80.31 92 SER A CA 1
ATOM 739 C C . SER A 1 92 ? 6.368 4.689 -0.033 1.00 80.31 92 SER A C 1
ATOM 741 O O . SER A 1 92 ? 5.218 4.946 0.327 1.00 80.31 92 SER A O 1
ATOM 743 N N . ASN A 1 93 ? 7.231 5.629 -0.430 1.00 81.69 93 ASN A N 1
ATOM 744 C CA . ASN A 1 93 ? 6.801 6.979 -0.783 1.00 81.69 93 ASN A CA 1
ATOM 745 C C . ASN A 1 93 ? 6.020 6.905 -2.100 1.00 81.69 93 ASN A C 1
ATOM 747 O O . ASN A 1 93 ? 6.544 6.494 -3.134 1.00 81.69 93 ASN A O 1
ATOM 751 N N . MET A 1 94 ? 4.748 7.272 -2.037 1.00 84.31 94 MET A N 1
ATOM 752 C CA . MET A 1 94 ? 3.808 7.210 -3.144 1.00 84.31 94 MET A CA 1
ATOM 753 C C . MET A 1 94 ? 3.372 8.605 -3.605 1.00 84.31 94 MET A C 1
ATOM 755 O O . MET A 1 94 ? 2.439 8.670 -4.396 1.00 84.31 94 MET A O 1
ATOM 759 N N . SER A 1 95 ? 4.026 9.704 -3.184 1.00 82.88 95 SER A N 1
ATOM 760 C CA . SER A 1 95 ? 3.698 11.078 -3.630 1.00 82.88 95 SER A CA 1
ATOM 761 C C . SER A 1 95 ? 3.472 11.150 -5.137 1.00 82.88 95 SER A C 1
ATOM 763 O O . SER A 1 95 ? 2.415 11.579 -5.591 1.00 82.88 95 SER A O 1
ATOM 765 N N . HIS A 1 96 ? 4.438 10.643 -5.906 1.00 83.81 96 HIS A N 1
ATOM 766 C CA . HIS A 1 96 ? 4.372 10.655 -7.363 1.00 83.81 96 HIS A CA 1
ATOM 767 C C . HIS A 1 96 ? 3.249 9.760 -7.906 1.00 83.81 96 HIS A C 1
ATOM 769 O O . HIS A 1 96 ? 2.555 10.138 -8.841 1.00 83.81 96 HIS A O 1
ATOM 775 N N . ALA A 1 97 ? 3.023 8.588 -7.305 1.00 86.81 97 ALA A N 1
ATOM 776 C CA . ALA A 1 97 ? 1.938 7.698 -7.720 1.00 86.81 97 ALA A CA 1
ATOM 777 C C . ALA A 1 97 ? 0.555 8.313 -7.453 1.00 86.81 97 ALA A C 1
ATOM 779 O O . ALA A 1 97 ? -0.353 8.160 -8.265 1.00 86.81 97 ALA A O 1
ATOM 780 N N . PHE A 1 98 ? 0.396 9.035 -6.342 1.00 85.88 98 PHE A N 1
ATOM 781 C CA . PHE A 1 98 ? -0.829 9.767 -6.043 1.00 85.88 98 PHE A CA 1
ATOM 782 C C . PHE A 1 98 ? -1.029 10.944 -6.993 1.00 85.88 98 PHE A C 1
ATOM 784 O O . PHE A 1 98 ? -2.130 11.124 -7.503 1.00 85.88 98 PHE A O 1
ATOM 791 N N . GLU A 1 99 ? 0.022 11.703 -7.303 1.00 85.88 99 GLU A N 1
ATOM 792 C CA . GLU A 1 99 ? -0.049 12.755 -8.318 1.00 85.88 99 GLU A CA 1
ATOM 793 C C . GLU A 1 99 ? -0.458 12.190 -9.687 1.00 85.88 99 GLU A C 1
ATOM 795 O O . GLU A 1 99 ? -1.369 12.718 -10.324 1.00 85.88 99 GLU A O 1
ATOM 800 N N . GLN A 1 100 ? 0.151 11.077 -10.111 1.00 89.06 100 GLN A N 1
ATOM 801 C CA . GLN A 1 100 ? -0.224 10.373 -11.339 1.00 89.06 100 GLN A CA 1
ATOM 802 C C . GLN A 1 100 ? -1.692 9.942 -11.316 1.00 89.06 100 GLN A C 1
ATOM 804 O O . GLN A 1 100 ? -2.403 10.180 -12.291 1.00 89.06 100 GLN A O 1
ATOM 809 N N . LEU A 1 101 ? -2.161 9.379 -10.199 1.00 86.44 101 LEU A N 1
ATOM 810 C CA . LEU A 1 101 ? -3.553 8.974 -10.025 1.00 86.44 101 LEU A CA 1
ATOM 811 C C . LEU A 1 101 ? -4.514 10.160 -10.205 1.00 86.44 101 LEU A C 1
ATOM 813 O O . LEU A 1 101 ? -5.446 10.072 -11.004 1.00 86.44 101 LEU A O 1
ATOM 817 N N . TYR A 1 102 ? -4.264 11.284 -9.524 1.00 83.00 102 TYR A N 1
ATOM 818 C CA . TYR A 1 102 ? -5.103 12.486 -9.618 1.00 83.00 102 TYR A CA 1
ATOM 819 C C . TYR A 1 102 ? -5.044 13.146 -11.002 1.00 83.00 102 TYR A C 1
ATOM 821 O O . TYR A 1 102 ? -6.039 13.691 -11.477 1.00 83.00 102 TYR A O 1
ATOM 829 N N . GLN A 1 103 ? -3.901 13.059 -11.686 1.00 87.88 103 GLN A N 1
ATOM 830 C CA . GLN A 1 103 ? -3.732 13.534 -13.062 1.00 87.88 103 GLN A CA 1
ATOM 831 C C . GLN A 1 103 ? -4.232 12.535 -14.117 1.00 87.88 103 GLN A C 1
ATOM 833 O O . GLN A 1 103 ? -4.089 12.803 -15.310 1.00 87.88 103 GLN A O 1
ATOM 838 N N . LYS A 1 104 ? -4.815 11.398 -13.709 1.00 85.19 104 LYS A N 1
ATOM 839 C CA . LYS A 1 104 ? -5.282 10.320 -14.600 1.00 85.19 104 LYS A CA 1
ATOM 840 C C . LYS A 1 104 ? -4.178 9.778 -15.521 1.00 85.19 104 LYS A C 1
ATOM 842 O O . LYS A 1 104 ? -4.438 9.402 -16.661 1.00 85.19 104 LYS A O 1
ATOM 847 N N . LYS A 1 105 ? -2.939 9.759 -15.029 1.00 88.12 105 LYS A N 1
ATOM 848 C CA . LYS A 1 105 ? -1.774 9.163 -15.692 1.00 88.12 105 LYS A CA 1
ATOM 849 C C . LYS A 1 105 ? -1.586 7.717 -15.231 1.00 88.12 105 LYS A C 1
ATOM 851 O O . LYS A 1 105 ? -1.977 7.357 -14.122 1.00 88.12 105 LYS A O 1
ATOM 856 N N . SER A 1 106 ? -0.935 6.911 -16.067 1.00 86.88 106 SER A N 1
ATOM 857 C CA . SER A 1 106 ? -0.551 5.538 -15.727 1.00 86.88 106 SER A CA 1
ATOM 858 C C . SER A 1 106 ? 0.390 5.521 -14.520 1.00 86.88 106 SER A C 1
ATOM 860 O O . SER A 1 106 ? 1.385 6.256 -14.483 1.00 86.88 106 SER A O 1
ATOM 862 N N . ILE A 1 107 ? 0.098 4.656 -13.555 1.00 89.75 107 ILE A N 1
ATOM 863 C CA . ILE A 1 107 ? 0.957 4.413 -12.394 1.00 89.75 107 ILE A CA 1
ATOM 864 C C . ILE A 1 107 ? 1.946 3.312 -12.747 1.00 89.75 107 ILE A C 1
ATOM 866 O O . ILE A 1 107 ? 1.585 2.346 -13.407 1.00 89.75 107 ILE A O 1
ATOM 870 N N . THR A 1 108 ? 3.184 3.430 -12.271 1.00 88.06 108 THR A N 1
ATOM 871 C CA . THR A 1 108 ? 4.231 2.459 -12.593 1.00 88.06 108 THR A CA 1
ATOM 872 C C . THR A 1 108 ? 3.882 1.038 -12.128 1.00 88.06 108 THR A C 1
ATOM 874 O O . THR A 1 108 ? 3.376 0.817 -11.023 1.00 88.06 108 THR A O 1
ATOM 877 N N . GLN A 1 109 ? 4.217 0.047 -12.956 1.00 86.56 109 GLN A N 1
ATOM 878 C CA . GLN A 1 109 ? 3.951 -1.370 -12.686 1.00 86.56 109 GLN A CA 1
ATOM 879 C C . GLN A 1 109 ? 4.433 -1.852 -11.296 1.00 86.56 109 GLN A C 1
ATOM 881 O O . GLN A 1 109 ? 3.663 -2.525 -10.604 1.00 86.56 109 GLN A O 1
ATOM 886 N N . PRO A 1 110 ? 5.640 -1.486 -10.802 1.00 85.19 110 PRO A N 1
ATOM 887 C CA . PRO A 1 110 ? 6.088 -1.904 -9.471 1.00 85.19 110 PRO A CA 1
ATOM 888 C C . PRO A 1 110 ? 5.195 -1.382 -8.338 1.00 85.19 110 PRO A C 1
ATOM 890 O O . PRO A 1 110 ? 4.976 -2.080 -7.346 1.00 85.19 110 PRO A O 1
ATOM 893 N N . VAL A 1 111 ? 4.648 -0.171 -8.478 1.00 87.50 111 VAL A N 1
ATOM 894 C CA . VAL A 1 111 ? 3.736 0.414 -7.487 1.00 87.50 111 VAL A CA 1
ATOM 895 C C . VAL A 1 111 ? 2.420 -0.362 -7.451 1.00 87.50 111 VAL A C 1
ATOM 897 O O . VAL A 1 111 ? 1.938 -0.690 -6.364 1.00 87.50 111 VAL A O 1
ATOM 900 N N . LEU A 1 112 ? 1.877 -0.729 -8.616 1.00 90.06 112 LEU A N 1
ATOM 901 C CA . LEU A 1 112 ? 0.673 -1.559 -8.717 1.00 90.06 112 LEU A CA 1
ATOM 902 C C . LEU A 1 112 ? 0.871 -2.932 -8.054 1.00 90.06 112 LEU A C 1
ATOM 904 O O . LEU A 1 112 ? 0.008 -3.372 -7.295 1.00 90.06 112 LEU A O 1
ATOM 908 N N . TYR A 1 113 ? 2.030 -3.577 -8.231 1.00 87.12 113 TYR A N 1
ATOM 909 C CA . TYR A 1 113 ? 2.334 -4.841 -7.546 1.00 87.12 113 TYR A CA 1
ATOM 910 C C . TYR A 1 113 ? 2.504 -4.694 -6.029 1.00 87.12 113 TYR A C 1
ATOM 912 O O . TYR A 1 113 ? 2.029 -5.545 -5.268 1.00 87.12 113 TYR A O 1
ATOM 920 N N . LYS A 1 114 ? 3.120 -3.604 -5.552 1.00 86.81 114 LYS A N 1
ATOM 921 C CA . LYS A 1 114 ? 3.193 -3.305 -4.111 1.00 86.81 114 LYS A CA 1
ATOM 922 C C . LYS A 1 114 ? 1.788 -3.125 -3.520 1.00 86.81 114 LYS A C 1
ATOM 924 O O . LYS A 1 114 ? 1.478 -3.739 -2.495 1.00 86.81 114 LYS A O 1
ATOM 929 N N . LEU A 1 115 ? 0.915 -2.374 -4.197 1.00 89.44 115 LEU A N 1
ATOM 930 C CA . LEU A 1 115 ? -0.489 -2.186 -3.808 1.00 89.44 115 LEU A CA 1
ATOM 931 C C . LEU A 1 115 ? -1.291 -3.493 -3.818 1.00 89.44 115 LEU A C 1
ATOM 933 O O . LEU A 1 115 ? -2.080 -3.766 -2.912 1.00 89.44 115 LEU A O 1
ATOM 937 N N . GLN A 1 116 ? -1.060 -4.343 -4.810 1.00 89.06 116 GLN A N 1
ATOM 938 C CA . GLN A 1 116 ? -1.712 -5.643 -4.894 1.00 89.06 116 GLN A CA 1
ATOM 939 C C . GLN A 1 116 ? -1.339 -6.523 -3.699 1.00 89.06 116 GLN A C 1
ATOM 941 O O . GLN A 1 116 ? -2.215 -7.093 -3.049 1.00 89.06 116 GLN A O 1
ATOM 946 N N . LYS A 1 117 ? -0.046 -6.595 -3.360 1.00 87.38 117 LYS A N 1
ATOM 947 C CA . LYS A 1 117 ? 0.445 -7.390 -2.228 1.00 87.38 117 LYS A CA 1
ATOM 948 C C . LYS A 1 117 ? -0.172 -6.934 -0.905 1.00 87.38 117 LYS A C 1
ATOM 950 O O . LYS A 1 117 ? -0.598 -7.779 -0.116 1.00 87.38 117 LYS A O 1
ATOM 955 N N . ILE A 1 118 ? -0.264 -5.622 -0.663 1.00 89.75 118 ILE A N 1
ATOM 956 C CA . ILE A 1 118 ? -0.897 -5.106 0.564 1.00 89.75 118 ILE A CA 1
ATOM 957 C C . ILE A 1 118 ? -2.407 -5.342 0.574 1.00 89.75 118 ILE A C 1
ATOM 959 O O . ILE A 1 118 ? -2.960 -5.621 1.638 1.00 89.75 118 ILE A O 1
ATOM 963 N N . ALA A 1 119 ? -3.067 -5.311 -0.587 1.00 91.44 119 ALA A N 1
ATOM 964 C CA . ALA A 1 119 ? -4.496 -5.573 -0.691 1.00 91.44 119 ALA A CA 1
ATOM 965 C C . ALA A 1 119 ? -4.808 -7.053 -0.425 1.00 91.44 119 ALA A C 1
ATOM 967 O O . ALA A 1 119 ? -5.677 -7.364 0.394 1.00 91.44 119 ALA A O 1
ATOM 968 N N . LEU A 1 120 ? -4.052 -7.973 -1.034 1.00 88.12 120 LEU A N 1
ATOM 969 C CA . LEU A 1 120 ? -4.176 -9.417 -0.806 1.00 88.12 120 LEU A CA 1
ATOM 970 C C . LEU A 1 120 ? -3.977 -9.771 0.673 1.00 88.12 120 LEU A C 1
ATOM 972 O O . LEU A 1 120 ? -4.818 -10.460 1.255 1.00 88.12 120 LEU A O 1
ATOM 976 N N . ASN A 1 121 ? -2.925 -9.229 1.293 1.00 88.62 121 ASN A N 1
ATOM 977 C CA . ASN A 1 121 ? -2.575 -9.514 2.686 1.00 88.62 121 ASN A CA 1
ATOM 978 C C . ASN A 1 121 ? -3.385 -8.709 3.711 1.00 88.62 121 ASN A C 1
ATOM 980 O O . ASN A 1 121 ? -3.320 -9.013 4.901 1.00 88.62 121 ASN A O 1
ATOM 984 N N . ARG A 1 122 ? -4.114 -7.668 3.281 1.00 91.12 122 ARG A N 1
ATOM 985 C CA . ARG A 1 122 ? -4.768 -6.674 4.157 1.00 91.12 122 ARG A CA 1
ATOM 986 C C . ARG A 1 122 ? -3.825 -6.139 5.241 1.00 91.12 122 ARG A C 1
ATOM 988 O O . ARG A 1 122 ? -4.222 -5.937 6.386 1.00 91.12 122 ARG A O 1
ATOM 995 N N . SER A 1 123 ? -2.560 -5.940 4.877 1.00 90.06 123 SER A N 1
ATOM 996 C CA . SER A 1 123 ? -1.495 -5.570 5.815 1.00 90.06 123 SER A CA 1
ATOM 997 C C . SER A 1 123 ? -1.422 -4.068 6.095 1.00 90.06 123 SER A C 1
ATOM 999 O O . SER A 1 123 ? -0.622 -3.651 6.928 1.00 90.06 123 SER A O 1
ATOM 1001 N N . MET A 1 124 ? -2.223 -3.261 5.393 1.00 92.81 124 MET A N 1
ATOM 1002 C CA . MET A 1 124 ? -2.297 -1.809 5.544 1.00 92.81 124 MET A CA 1
ATOM 1003 C C . MET A 1 124 ? -3.752 -1.344 5.719 1.00 92.81 124 MET A C 1
ATOM 1005 O O . MET A 1 124 ? -4.660 -1.969 5.159 1.00 92.81 124 MET A O 1
ATOM 1009 N N . PRO A 1 125 ? -3.981 -0.242 6.456 1.00 92.38 125 PRO A N 1
ATOM 1010 C CA . PRO A 1 125 ? -2.994 0.509 7.249 1.00 92.38 125 PRO A CA 1
ATOM 1011 C C . PRO A 1 125 ? -2.631 -0.222 8.561 1.00 92.38 125 PRO A C 1
ATOM 1013 O O . PRO A 1 125 ? -3.343 -1.154 8.947 1.00 92.38 125 PRO A O 1
ATOM 1016 N N . PRO A 1 126 ? -1.542 0.154 9.261 1.00 91.38 126 PRO A N 1
ATOM 1017 C CA . PRO A 1 126 ? -1.136 -0.500 10.506 1.00 91.38 126 PRO A CA 1
ATOM 1018 C C . PRO A 1 126 ? -2.199 -0.367 11.606 1.00 91.38 126 PRO A C 1
ATOM 1020 O O . PRO A 1 126 ? -2.972 0.592 11.637 1.00 91.38 126 PRO A O 1
ATOM 1023 N N . LEU A 1 127 ? -2.215 -1.310 12.555 1.00 90.12 127 LEU A N 1
ATOM 1024 C CA . LEU A 1 127 ? -3.205 -1.333 13.643 1.00 90.12 127 LEU A CA 1
ATOM 1025 C C . LEU A 1 127 ? -3.216 -0.031 14.462 1.00 90.12 127 LEU A C 1
ATOM 1027 O O . LEU A 1 127 ? -4.282 0.436 14.854 1.00 90.12 127 LEU A O 1
ATOM 1031 N N . SER A 1 128 ? -2.047 0.577 14.678 1.00 88.19 128 SER A N 1
ATOM 1032 C CA . SER A 1 128 ? -1.898 1.881 15.339 1.00 88.19 128 SER A CA 1
ATOM 1033 C C . SER A 1 128 ? -2.777 2.958 14.692 1.00 88.19 128 SER A C 1
ATOM 1035 O O . SER A 1 128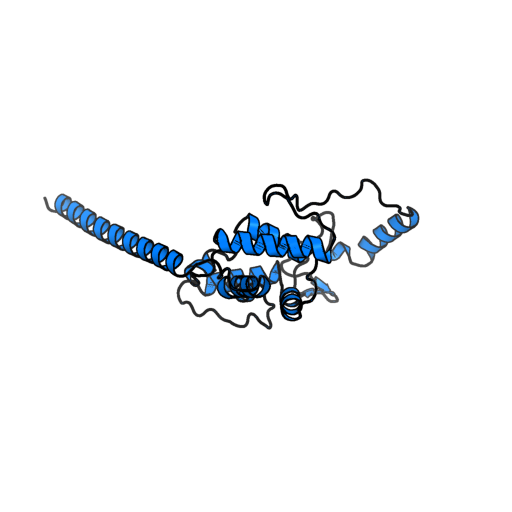 ? -3.454 3.703 15.399 1.00 88.19 128 SER A O 1
ATOM 1037 N N . PHE A 1 129 ? -2.831 2.988 13.358 1.00 89.75 129 PHE A N 1
ATOM 1038 C CA . PHE A 1 129 ? -3.665 3.903 12.586 1.00 89.75 129 PHE A CA 1
ATOM 1039 C C . PHE A 1 129 ? -5.148 3.524 12.657 1.00 89.75 129 PHE A C 1
ATOM 1041 O O . PHE A 1 129 ? -5.994 4.390 12.885 1.00 89.75 129 PHE A O 1
ATOM 1048 N N . GLN A 1 130 ? -5.462 2.229 12.544 1.00 90.75 130 GLN A N 1
ATOM 1049 C CA . GLN A 1 130 ? -6.836 1.71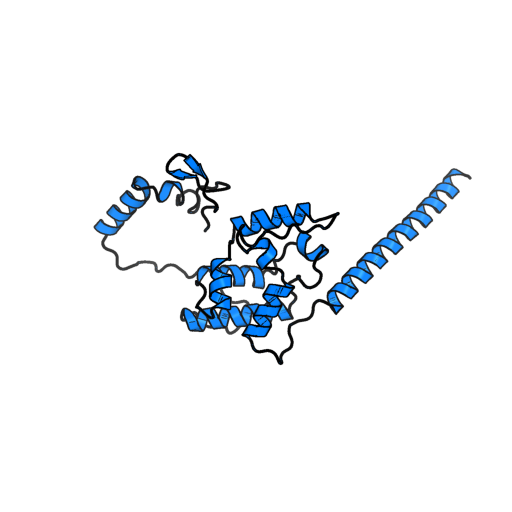3 12.583 1.00 90.75 130 GLN A CA 1
ATOM 1050 C C . GLN A 1 130 ? -7.560 2.009 13.902 1.00 90.75 130 GLN A C 1
ATOM 1052 O O . GLN A 1 130 ? -8.767 2.241 13.896 1.00 90.75 130 GLN A O 1
ATOM 1057 N N . LEU A 1 131 ? -6.837 2.040 15.028 1.00 86.94 131 LEU A N 1
ATOM 1058 C CA . LEU A 1 131 ? -7.406 2.363 16.342 1.00 86.94 131 LEU A CA 1
ATOM 1059 C C . LEU A 1 131 ? -7.938 3.802 16.425 1.00 86.94 131 LEU A C 1
ATOM 1061 O O . LEU A 1 131 ? -8.906 4.044 17.147 1.00 86.94 131 LEU A O 1
ATOM 1065 N N . ALA A 1 132 ? -7.332 4.733 15.684 1.00 85.94 132 ALA A N 1
ATOM 1066 C CA . ALA A 1 132 ? -7.766 6.128 15.607 1.00 85.94 132 ALA A CA 1
ATOM 1067 C C . ALA A 1 132 ? -8.691 6.403 14.404 1.00 85.94 132 ALA A C 1
ATOM 1069 O O . ALA A 1 132 ? -9.541 7.285 14.476 1.00 85.94 132 ALA A O 1
ATOM 1070 N N . HIS A 1 133 ? -8.570 5.629 13.320 1.00 88.00 133 HIS A N 1
ATOM 1071 C CA . HIS A 1 133 ? -9.300 5.835 12.067 1.00 88.00 133 HIS A CA 1
ATOM 1072 C C . HIS A 1 133 ? -10.143 4.605 11.728 1.00 88.00 133 HIS A C 1
ATOM 1074 O O . HIS A 1 133 ? -9.719 3.709 10.998 1.00 88.00 133 HIS A O 1
ATOM 1080 N N . TRP A 1 134 ? -11.369 4.546 12.243 1.00 91.25 134 TRP A N 1
ATOM 1081 C CA . TRP A 1 134 ? -12.188 3.325 12.187 1.00 91.25 134 TRP A CA 1
ATOM 1082 C C . TRP A 1 134 ? -12.694 2.951 10.791 1.00 91.25 134 TRP A C 1
ATOM 1084 O O . TRP A 1 134 ? -13.089 1.803 10.585 1.00 91.25 134 TRP A O 1
ATOM 1094 N N . LYS A 1 135 ? -12.657 3.891 9.839 1.00 93.19 135 LYS A N 1
ATOM 1095 C CA . LYS A 1 135 ? -12.949 3.662 8.414 1.00 93.19 135 LYS A CA 1
ATOM 1096 C C . LYS A 1 135 ? -11.771 3.069 7.633 1.00 93.19 135 LYS A C 1
ATOM 1098 O O . LYS A 1 135 ? -11.974 2.542 6.542 1.00 93.19 135 LYS A O 1
ATOM 1103 N N . SER A 1 136 ? -10.569 3.133 8.197 1.00 93.00 136 SER A N 1
ATOM 1104 C CA . SER A 1 136 ? -9.325 2.807 7.502 1.00 93.00 136 SER A CA 1
ATOM 1105 C C . SER A 1 136 ? -9.031 1.324 7.252 1.00 93.00 136 SER A C 1
ATOM 1107 O O . SER A 1 136 ? -8.362 1.034 6.260 1.00 93.00 136 SER A O 1
ATOM 1109 N N . PRO A 1 137 ? -9.516 0.351 8.059 1.00 94.31 137 PRO A N 1
ATOM 1110 C CA . PRO A 1 137 ? -9.259 -1.055 7.771 1.00 94.31 137 PRO A CA 1
ATOM 1111 C C . PRO A 1 137 ? -9.760 -1.464 6.380 1.00 94.31 137 PRO A C 1
ATOM 1113 O O . PRO A 1 137 ? -10.923 -1.232 6.034 1.00 94.31 137 PRO A O 1
ATOM 1116 N N . LEU A 1 138 ? -8.909 -2.146 5.609 1.00 94.31 138 LEU A N 1
ATOM 1117 C CA . LEU A 1 138 ? -9.242 -2.641 4.274 1.00 94.31 138 LEU A CA 1
ATOM 1118 C C . LEU A 1 138 ? -10.130 -3.899 4.353 1.00 94.31 138 LEU A C 1
ATOM 1120 O O . LEU A 1 138 ? -9.678 -5.040 4.211 1.00 94.31 138 LEU A O 1
ATOM 1124 N N . ILE A 1 139 ? -11.421 -3.691 4.620 1.00 94.38 139 ILE A N 1
ATOM 1125 C CA . ILE A 1 139 ? -12.434 -4.756 4.659 1.00 94.38 139 ILE A CA 1
ATOM 1126 C C . ILE A 1 139 ? -12.607 -5.423 3.290 1.00 94.38 139 ILE A C 1
ATOM 1128 O O . ILE A 1 139 ? -12.193 -4.888 2.264 1.00 94.38 139 ILE A O 1
ATOM 1132 N N . LYS A 1 140 ? -13.273 -6.588 3.258 1.00 93.25 140 LYS A N 1
ATOM 1133 C CA . LYS A 1 140 ? -13.438 -7.394 2.036 1.00 93.25 140 LYS A CA 1
ATOM 1134 C C . LYS A 1 140 ? -13.929 -6.581 0.832 1.00 93.25 140 LYS A C 1
ATOM 1136 O O . LYS A 1 140 ? -13.283 -6.642 -0.201 1.00 93.25 140 LYS A O 1
ATOM 1141 N N . GLY A 1 141 ? -14.994 -5.791 0.978 1.00 93.75 141 GLY A N 1
ATOM 1142 C CA . GLY A 1 141 ? -15.528 -5.013 -0.146 1.00 93.75 141 GLY A CA 1
ATOM 1143 C C . GLY A 1 141 ? -14.544 -3.971 -0.688 1.00 93.75 141 GLY A C 1
ATOM 1144 O O . GLY A 1 141 ? -14.329 -3.918 -1.891 1.00 93.75 141 GLY A O 1
ATOM 1145 N N . LYS A 1 142 ? -13.871 -3.209 0.190 1.00 95.88 142 LYS A N 1
ATOM 1146 C CA . LYS A 1 142 ? -12.828 -2.249 -0.220 1.00 95.88 142 LYS A CA 1
ATOM 1147 C C . LYS A 1 142 ? -11.649 -2.946 -0.895 1.00 95.88 142 LYS A C 1
ATOM 1149 O O . LYS A 1 142 ? -11.168 -2.487 -1.921 1.00 95.88 142 LYS A O 1
ATOM 1154 N N . ARG A 1 143 ? -11.207 -4.075 -0.331 1.00 94.44 143 ARG A N 1
ATOM 1155 C CA . ARG A 1 143 ? -10.128 -4.888 -0.898 1.00 94.44 143 ARG A CA 1
ATOM 1156 C C . ARG A 1 143 ? -10.467 -5.353 -2.309 1.00 94.44 143 ARG A C 1
ATOM 1158 O O . ARG A 1 143 ? -9.622 -5.249 -3.185 1.00 94.44 143 ARG A O 1
ATOM 1165 N N . ASP A 1 144 ? -11.657 -5.909 -2.500 1.00 93.19 144 ASP A N 1
ATOM 1166 C CA . ASP A 1 144 ? -12.039 -6.514 -3.773 1.00 93.19 144 ASP A CA 1
ATOM 1167 C C . ASP A 1 144 ? -12.171 -5.424 -4.861 1.00 93.19 144 ASP A C 1
ATOM 1169 O O . ASP A 1 144 ? -11.691 -5.625 -5.970 1.00 93.19 144 ASP A O 1
ATOM 1173 N N . ILE A 1 145 ? -12.685 -4.232 -4.521 1.00 94.81 145 ILE A N 1
ATOM 1174 C CA . ILE A 1 145 ? -12.697 -3.058 -5.419 1.00 94.81 145 ILE A CA 1
ATOM 1175 C C . ILE A 1 145 ? -11.274 -2.587 -5.755 1.00 94.81 145 ILE A C 1
ATOM 1177 O O . ILE A 1 145 ? -10.965 -2.349 -6.919 1.00 94.81 145 ILE A O 1
ATOM 1181 N N . LEU A 1 146 ? -10.400 -2.465 -4.750 1.00 94.19 146 LEU A N 1
ATOM 1182 C CA . LEU A 1 146 ? -9.006 -2.063 -4.953 1.00 94.19 146 LEU A CA 1
ATOM 1183 C C . LEU A 1 146 ? -8.261 -3.060 -5.852 1.00 94.19 146 LEU A C 1
ATOM 1185 O O . LEU A 1 146 ? -7.541 -2.647 -6.753 1.00 94.19 146 LEU A O 1
ATOM 1189 N N . LEU A 1 147 ? -8.435 -4.366 -5.633 1.00 92.25 147 LEU A N 1
ATOM 1190 C CA . LEU A 1 147 ? -7.801 -5.392 -6.461 1.00 92.25 147 LEU A CA 1
ATOM 1191 C C . LEU A 1 147 ? -8.314 -5.362 -7.902 1.00 92.25 147 LEU A C 1
ATOM 1193 O O . LEU A 1 147 ? -7.496 -5.378 -8.814 1.00 92.25 147 LEU A O 1
ATOM 1197 N N . ASP A 1 148 ? -9.629 -5.265 -8.104 1.00 92.00 148 ASP A N 1
ATOM 1198 C CA . ASP A 1 148 ? -10.249 -5.112 -9.428 1.00 92.00 148 ASP A CA 1
ATOM 1199 C C . ASP A 1 148 ? -9.669 -3.896 -10.167 1.00 92.00 148 ASP A C 1
ATOM 1201 O O . ASP A 1 148 ? -9.241 -3.996 -11.316 1.00 92.00 148 ASP A O 1
ATOM 1205 N N . TRP A 1 149 ? -9.547 -2.755 -9.483 1.00 93.00 149 TRP A N 1
ATOM 1206 C CA . TRP A 1 149 ? -8.917 -1.561 -10.044 1.00 93.00 149 TRP A CA 1
ATOM 1207 C C . TRP A 1 149 ? -7.437 -1.787 -10.409 1.00 93.00 149 TRP A C 1
ATOM 1209 O O . TRP A 1 149 ? -7.031 -1.441 -11.519 1.00 93.00 149 TRP A O 1
ATOM 1219 N N . ILE A 1 150 ? -6.647 -2.418 -9.530 1.00 91.94 150 ILE A N 1
ATOM 1220 C CA . ILE A 1 150 ? -5.230 -2.727 -9.793 1.00 91.94 150 ILE A CA 1
ATOM 1221 C C . ILE A 1 150 ? -5.080 -3.650 -11.005 1.00 91.94 150 ILE A C 1
ATOM 1223 O O . ILE A 1 150 ? -4.240 -3.393 -11.864 1.00 91.94 150 ILE A O 1
ATOM 1227 N N . TYR A 1 151 ? -5.871 -4.721 -11.088 1.00 90.25 151 TYR A N 1
ATOM 1228 C CA . TYR A 1 151 ? -5.789 -5.670 -12.197 1.00 90.25 151 TYR A CA 1
ATOM 1229 C C . TYR A 1 151 ? -6.194 -5.041 -13.525 1.00 90.25 151 TYR A C 1
ATOM 1231 O O . TYR A 1 151 ? -5.538 -5.296 -14.530 1.00 90.25 151 TYR A O 1
ATOM 1239 N N . ASN A 1 152 ? -7.207 -4.172 -13.524 1.00 90.94 152 ASN A N 1
ATOM 1240 C CA . ASN A 1 152 ? -7.571 -3.411 -14.717 1.00 90.94 152 ASN A CA 1
ATOM 1241 C C . ASN A 1 152 ? -6.417 -2.504 -15.166 1.00 90.94 152 ASN A C 1
ATOM 1243 O O . ASN A 1 152 ? -6.062 -2.533 -16.337 1.00 90.94 152 ASN A O 1
ATOM 1247 N N . ARG A 1 153 ? -5.756 -1.773 -14.251 1.00 91.06 153 ARG A N 1
ATOM 1248 C CA . ARG A 1 153 ? -4.573 -0.960 -14.608 1.00 91.06 153 ARG A CA 1
ATOM 1249 C C . ARG A 1 153 ? -3.413 -1.807 -15.129 1.00 91.06 153 ARG A C 1
ATOM 1251 O O . ARG A 1 153 ? -2.802 -1.454 -16.126 1.00 91.06 153 ARG A O 1
ATOM 1258 N N . LEU A 1 154 ? -3.119 -2.936 -14.485 1.00 89.31 154 LEU A N 1
ATOM 1259 C CA . LEU A 1 154 ? -2.067 -3.854 -14.932 1.00 89.31 154 LEU A CA 1
ATOM 1260 C C . LEU A 1 154 ? -2.348 -4.418 -16.335 1.00 89.31 154 LEU A C 1
ATOM 1262 O O . LEU A 1 154 ? -1.417 -4.568 -17.123 1.00 89.31 154 LEU A O 1
ATOM 1266 N N . SER A 1 155 ? -3.610 -4.712 -16.648 1.00 88.75 155 SER A N 1
ATOM 1267 C CA . SER A 1 155 ? -4.009 -5.201 -17.969 1.00 88.75 155 SER A CA 1
ATOM 1268 C C . SER A 1 155 ? -4.020 -4.101 -19.029 1.00 88.75 155 SER A C 1
ATOM 1270 O O . SER A 1 155 ? -3.602 -4.368 -20.146 1.00 88.75 155 SER A O 1
ATOM 1272 N N . GLU A 1 156 ? -4.503 -2.900 -18.703 1.00 90.12 156 GLU A N 1
ATOM 1273 C CA . GLU A 1 156 ? -4.611 -1.775 -19.645 1.00 90.12 156 GLU A CA 1
ATOM 1274 C C . GLU A 1 156 ? -3.252 -1.127 -19.946 1.00 90.12 156 GLU A C 1
ATOM 1276 O O . GLU A 1 156 ? -2.968 -0.818 -21.100 1.00 90.12 156 GLU A O 1
ATOM 1281 N N . ASP A 1 157 ? -2.415 -0.922 -18.924 1.00 90.75 157 ASP A N 1
ATOM 1282 C CA . ASP A 1 157 ? -1.176 -0.144 -19.050 1.00 90.75 157 ASP A CA 1
ATOM 1283 C C . ASP A 1 157 ? 0.052 -1.023 -19.372 1.00 90.75 157 ASP A C 1
ATOM 1285 O O . ASP A 1 157 ? 1.076 -0.505 -19.823 1.00 90.75 157 ASP A O 1
ATOM 1289 N N . TYR A 1 158 ? -0.015 -2.336 -19.104 1.00 87.81 158 TYR A N 1
ATOM 1290 C CA . TYR A 1 158 ? 1.148 -3.240 -19.145 1.00 87.81 158 TYR A CA 1
ATOM 1291 C C . TYR A 1 158 ? 0.878 -4.624 -19.757 1.00 87.81 158 TYR A C 1
ATOM 1293 O O . TYR A 1 158 ? 1.723 -5.509 -19.610 1.00 87.81 158 TYR A O 1
ATOM 1301 N N . ASP A 1 159 ? -0.285 -4.842 -20.381 1.00 85.31 159 ASP A N 1
ATOM 1302 C CA . ASP A 1 159 ? -0.682 -6.120 -20.998 1.00 85.31 159 ASP A CA 1
ATOM 1303 C C . ASP A 1 159 ? -0.569 -7.341 -20.057 1.00 85.31 159 ASP A C 1
ATOM 1305 O O . ASP A 1 159 ? -0.405 -8.488 -20.486 1.00 85.31 159 ASP A O 1
ATOM 1309 N N . VAL A 1 160 ? -0.649 -7.123 -18.740 1.00 83.12 160 VAL A N 1
ATOM 1310 C CA . VAL A 1 160 ? -0.614 -8.213 -17.760 1.00 83.12 160 VAL A CA 1
ATOM 1311 C C . VAL A 1 160 ? -1.975 -8.914 -17.768 1.00 83.12 160 VAL A C 1
ATOM 1313 O O . VAL A 1 160 ? -2.990 -8.247 -17.565 1.00 83.12 160 VAL A O 1
ATOM 1316 N N . PRO A 1 161 ? -2.037 -10.249 -17.929 1.00 78.31 161 PRO A N 1
ATOM 1317 C CA . PRO A 1 161 ? -3.310 -10.957 -17.986 1.00 78.31 161 PRO A CA 1
ATOM 1318 C C . PRO A 1 161 ? -4.181 -10.697 -16.754 1.00 78.31 161 PRO A C 1
ATOM 1320 O O . PRO A 1 161 ? -3.756 -10.932 -15.618 1.00 78.31 161 PRO A O 1
ATOM 1323 N N . TYR A 1 162 ? -5.422 -10.262 -16.986 1.00 78.50 162 TYR A N 1
ATOM 1324 C CA . TYR A 1 162 ? -6.408 -10.111 -15.922 1.00 78.50 162 TYR A CA 1
ATOM 1325 C C . TYR A 1 162 ? -6.702 -11.486 -15.300 1.00 78.50 162 TYR A C 1
ATOM 1327 O O . TYR A 1 162 ? -7.132 -12.405 -16.008 1.00 78.50 162 TYR A O 1
ATOM 1335 N N . PRO A 1 163 ? -6.477 -11.687 -13.993 1.00 71.75 163 PRO A N 1
ATOM 1336 C CA . PRO A 1 163 ? -6.632 -13.006 -13.415 1.00 71.75 163 PRO A CA 1
ATOM 1337 C C . PRO A 1 163 ? -8.111 -13.364 -13.266 1.00 71.75 163 PRO A C 1
ATOM 1339 O O . PRO A 1 163 ? -8.896 -12.647 -12.650 1.00 71.75 163 PRO A O 1
ATOM 1342 N N . VAL A 1 164 ? -8.474 -14.554 -13.747 1.00 64.38 164 VAL A N 1
ATOM 1343 C CA . VAL A 1 164 ? -9.824 -15.131 -13.588 1.00 64.38 164 VAL A CA 1
ATOM 1344 C C . VAL A 1 164 ? -10.180 -15.379 -12.114 1.00 64.38 164 VAL A C 1
ATOM 1346 O O . VAL A 1 164 ? -11.353 -15.440 -11.754 1.00 64.38 164 VAL A O 1
ATOM 1349 N N . THR A 1 165 ? -9.172 -15.499 -11.240 1.00 63.34 165 THR A N 1
ATOM 1350 C CA . THR A 1 165 ? -9.342 -15.528 -9.782 1.00 63.34 165 THR A CA 1
ATOM 1351 C C . THR A 1 165 ? -8.247 -14.713 -9.090 1.00 63.34 165 THR A C 1
ATOM 1353 O O . THR A 1 165 ? -7.068 -14.839 -9.407 1.00 63.34 165 THR A O 1
ATOM 1356 N N . HIS A 1 166 ? -8.619 -13.934 -8.070 1.00 59.31 166 HIS A N 1
ATOM 1357 C CA . HIS A 1 166 ? -7.701 -13.104 -7.274 1.00 59.31 166 HIS A CA 1
ATOM 1358 C C . HIS A 1 166 ? -6.575 -13.896 -6.562 1.00 59.31 166 HIS A C 1
ATOM 1360 O O . HIS A 1 166 ? -5.653 -13.295 -6.020 1.00 59.31 166 HIS A O 1
ATOM 1366 N N . ALA A 1 167 ? -6.658 -15.232 -6.509 1.00 54.59 167 ALA A N 1
ATOM 1367 C CA . ALA A 1 167 ? -5.762 -16.095 -5.736 1.00 54.59 167 ALA A CA 1
ATOM 1368 C C . ALA A 1 167 ? -4.574 -16.668 -6.532 1.00 54.59 167 ALA A C 1
ATOM 1370 O O . ALA A 1 167 ? -3.624 -17.146 -5.919 1.00 54.59 167 ALA A O 1
ATOM 1371 N N . LEU A 1 168 ? -4.611 -16.643 -7.869 1.00 55.78 168 LEU A N 1
ATOM 1372 C CA . LEU A 1 168 ? -3.610 -17.316 -8.714 1.00 55.78 168 LEU A CA 1
ATOM 1373 C C . LEU A 1 168 ? -2.464 -16.408 -9.184 1.00 55.78 168 LEU A C 1
ATOM 1375 O O . LEU A 1 168 ? -1.585 -16.863 -9.912 1.00 55.78 168 LEU A O 1
ATOM 1379 N N . PHE A 1 169 ? -2.451 -15.134 -8.792 1.00 56.41 169 PHE A N 1
ATOM 1380 C CA . PHE A 1 169 ? -1.439 -14.204 -9.276 1.00 56.41 169 PHE A CA 1
ATOM 1381 C C . PHE A 1 169 ? -0.106 -14.382 -8.533 1.00 56.41 169 PHE A C 1
ATOM 1383 O O . PHE A 1 169 ? -0.021 -14.130 -7.330 1.00 56.41 169 PHE A O 1
ATOM 1390 N N . GLN A 1 170 ? 0.940 -14.794 -9.256 1.00 59.44 170 GLN A N 1
ATOM 1391 C CA . GLN A 1 170 ? 2.315 -14.768 -8.763 1.00 59.44 170 GLN A CA 1
ATOM 1392 C C . GLN A 1 170 ? 2.955 -13.424 -9.141 1.00 59.44 170 GLN A C 1
ATOM 1394 O O . GLN A 1 170 ? 3.181 -13.177 -10.322 1.00 59.44 170 GLN A O 1
ATOM 1399 N N . PRO A 1 171 ? 3.266 -12.545 -8.167 1.00 56.91 171 PRO A N 1
ATOM 1400 C CA . PRO A 1 171 ? 3.832 -11.222 -8.445 1.00 56.91 171 PRO A CA 1
ATOM 1401 C C . PRO A 1 171 ? 5.260 -11.264 -8.990 1.00 56.91 171 PRO A C 1
ATOM 1403 O O . PRO A 1 171 ? 5.788 -10.238 -9.405 1.00 56.91 171 PRO A O 1
ATOM 1406 N N . ILE A 1 172 ? 5.885 -12.440 -8.981 1.00 60.62 172 ILE A N 1
ATOM 1407 C CA . ILE A 1 172 ? 7.190 -12.668 -9.582 1.00 60.62 172 ILE A CA 1
ATOM 1408 C C . ILE A 1 172 ? 6.931 -13.205 -10.983 1.00 60.62 172 ILE A C 1
ATOM 1410 O O . ILE A 1 172 ? 6.536 -14.360 -11.143 1.00 60.62 172 ILE A O 1
ATOM 1414 N N . GLN A 1 173 ? 7.150 -12.365 -11.993 1.00 62.78 173 GLN A N 1
ATOM 1415 C CA . GLN A 1 173 ? 7.303 -12.878 -13.346 1.00 62.78 173 GLN A CA 1
ATOM 1416 C C . GLN A 1 173 ? 8.631 -13.644 -13.408 1.00 62.78 173 GLN A C 1
ATOM 1418 O O . GLN A 1 173 ? 9.650 -13.106 -12.959 1.00 62.78 173 GLN A O 1
ATOM 1423 N N . PRO A 1 174 ? 8.647 -14.892 -13.907 1.00 68.31 174 PRO A N 1
ATOM 1424 C CA . PRO A 1 174 ? 9.899 -15.594 -14.124 1.00 68.31 174 PRO A CA 1
ATOM 1425 C C . PRO A 1 174 ? 10.752 -14.776 -15.094 1.00 68.31 174 PRO A C 1
ATOM 1427 O O . PRO A 1 174 ? 10.269 -14.335 -16.139 1.00 68.31 174 PRO A O 1
ATOM 1430 N N . LEU A 1 175 ? 12.015 -14.547 -14.730 1.00 71.06 175 LEU A N 1
ATOM 1431 C CA . LEU A 1 175 ? 12.962 -13.986 -15.682 1.00 71.06 175 LEU A CA 1
ATOM 1432 C C . LEU A 1 175 ? 13.146 -14.991 -16.824 1.00 71.06 175 LEU A C 1
ATOM 1434 O O . LEU A 1 175 ? 13.202 -16.194 -16.559 1.00 71.06 175 LEU A O 1
ATOM 1438 N N . PRO A 1 176 ? 13.241 -14.529 -18.079 1.00 77.38 176 PRO A N 1
ATOM 1439 C CA . PRO A 1 176 ? 13.596 -15.415 -19.173 1.00 77.38 176 PRO A CA 1
ATOM 1440 C C . PRO A 1 176 ? 14.978 -16.018 -18.906 1.00 77.38 176 PRO A C 1
ATOM 1442 O O . PRO A 1 176 ? 15.891 -15.305 -18.485 1.00 77.38 176 PRO A O 1
ATOM 1445 N N . ASP A 1 177 ? 15.141 -17.313 -19.192 1.00 81.50 177 ASP A N 1
ATOM 1446 C CA . ASP A 1 177 ? 16.408 -18.032 -18.980 1.00 81.50 177 ASP A CA 1
ATOM 1447 C C . ASP A 1 177 ? 17.579 -17.373 -19.725 1.00 81.50 177 ASP A C 1
ATOM 1449 O O . ASP A 1 177 ? 18.729 -17.431 -19.289 1.00 81.50 177 ASP A O 1
ATOM 1453 N N . THR A 1 178 ? 17.283 -16.709 -20.846 1.00 81.50 178 THR A N 1
ATOM 1454 C CA . THR A 1 178 ? 18.249 -15.931 -21.620 1.00 81.50 178 THR A CA 1
ATOM 1455 C C . THR A 1 178 ? 17.607 -14.673 -22.188 1.00 81.50 178 THR A C 1
ATOM 1457 O O . THR A 1 178 ? 16.522 -14.730 -22.767 1.00 81.50 178 THR A O 1
ATOM 1460 N N . LEU A 1 179 ? 18.322 -13.554 -22.110 1.00 83.06 179 LEU A N 1
ATOM 1461 C CA . LEU A 1 179 ? 18.050 -12.365 -22.912 1.00 83.06 179 LEU A CA 1
ATOM 1462 C C . LEU A 1 179 ? 19.047 -12.323 -24.079 1.00 83.06 179 LEU A C 1
ATOM 1464 O O . LEU A 1 179 ? 20.221 -12.648 -23.869 1.00 83.06 179 LEU A O 1
ATOM 1468 N N . PRO A 1 180 ? 18.642 -11.909 -25.292 1.00 87.94 180 PRO A N 1
ATOM 1469 C CA . PRO A 1 180 ? 19.583 -11.671 -26.380 1.00 87.94 180 PRO A CA 1
ATOM 1470 C C . PRO A 1 180 ? 20.560 -10.563 -25.963 1.00 87.94 180 PRO A C 1
ATOM 1472 O O . PRO A 1 180 ? 20.207 -9.386 -25.921 1.00 87.94 180 PRO A O 1
ATOM 1475 N N . THR A 1 181 ? 21.785 -10.951 -25.600 1.00 88.56 181 THR A N 1
ATOM 1476 C CA . THR A 1 181 ? 22.775 -10.055 -24.988 1.00 88.56 181 THR A CA 1
ATOM 1477 C C . THR A 1 181 ? 24.152 -10.294 -25.597 1.00 88.56 181 THR A C 1
ATOM 1479 O O . THR A 1 181 ? 24.560 -11.433 -25.804 1.00 88.56 181 THR A O 1
ATOM 1482 N N . ASP A 1 182 ? 24.889 -9.217 -25.859 1.00 95.62 182 ASP A N 1
ATOM 1483 C CA . ASP A 1 182 ? 26.301 -9.276 -26.243 1.00 95.62 182 ASP A CA 1
ATOM 1484 C C . ASP A 1 182 ? 27.162 -9.533 -24.986 1.00 95.62 182 ASP A C 1
ATOM 1486 O O . ASP A 1 182 ? 27.107 -8.731 -24.043 1.00 95.62 182 ASP A O 1
ATOM 1490 N N . PRO A 1 183 ? 27.959 -10.619 -24.940 1.00 93.44 183 PRO A N 1
ATOM 1491 C CA . PRO A 1 183 ? 28.735 -10.983 -23.757 1.00 93.44 183 PRO A CA 1
ATOM 1492 C C . PRO A 1 183 ? 29.775 -9.922 -23.372 1.00 93.44 183 PRO A C 1
ATOM 1494 O O . PRO A 1 183 ? 30.024 -9.721 -22.181 1.00 93.44 183 PRO A O 1
ATOM 1497 N N . LEU A 1 184 ? 30.347 -9.197 -24.342 1.00 95.94 184 LEU A N 1
ATOM 1498 C CA . LEU A 1 184 ? 31.307 -8.127 -24.061 1.00 95.94 184 LEU A CA 1
ATOM 1499 C C . LEU A 1 184 ? 30.612 -6.924 -23.420 1.00 95.94 184 LEU A C 1
ATOM 1501 O O . LEU A 1 184 ? 31.127 -6.353 -22.456 1.00 95.94 184 LEU A O 1
ATOM 1505 N N . LYS A 1 185 ? 29.408 -6.574 -23.889 1.00 95.56 185 LYS A N 1
ATOM 1506 C CA . LYS A 1 185 ? 28.601 -5.512 -23.267 1.00 95.56 185 LYS A CA 1
ATOM 1507 C C . LYS A 1 185 ? 28.132 -5.895 -21.869 1.00 95.56 185 LYS A C 1
ATOM 1509 O O . LYS A 1 185 ? 28.167 -5.050 -20.980 1.00 95.56 185 LYS A O 1
ATOM 1514 N N . ALA A 1 186 ? 27.735 -7.148 -21.654 1.00 92.94 186 ALA A N 1
ATOM 1515 C CA . ALA A 1 186 ? 27.336 -7.634 -20.335 1.00 92.94 186 ALA A CA 1
ATOM 1516 C C . ALA A 1 186 ? 28.502 -7.582 -19.330 1.00 92.94 186 ALA A C 1
ATOM 1518 O O . ALA A 1 186 ? 28.333 -7.097 -18.210 1.00 92.94 186 ALA A O 1
ATOM 1519 N N . ALA A 1 187 ? 29.699 -8.016 -19.740 1.00 93.81 187 ALA A N 1
ATOM 1520 C CA . ALA A 1 187 ? 30.901 -7.949 -18.911 1.00 93.81 187 ALA A CA 1
ATOM 1521 C C . ALA A 1 187 ? 31.294 -6.500 -18.575 1.00 93.81 187 ALA A C 1
ATOM 1523 O O . ALA A 1 187 ? 31.574 -6.188 -17.414 1.00 93.81 187 ALA A O 1
ATOM 1524 N N . LEU A 1 188 ? 31.251 -5.598 -19.565 1.00 94.19 188 LEU A N 1
ATOM 1525 C CA . LEU A 1 188 ? 31.474 -4.170 -19.343 1.00 94.19 188 LEU A CA 1
ATOM 1526 C C . LEU A 1 188 ? 30.430 -3.591 -18.380 1.00 94.19 188 LEU A C 1
ATOM 1528 O O . LEU A 1 188 ? 30.804 -2.949 -17.405 1.00 94.19 188 LEU A O 1
ATOM 1532 N N . GLY A 1 189 ? 29.142 -3.866 -18.600 1.00 93.19 189 GLY A N 1
ATOM 1533 C CA . GLY A 1 189 ? 28.051 -3.420 -17.732 1.00 93.19 189 GLY A CA 1
ATOM 1534 C C . GLY A 1 189 ? 28.229 -3.874 -16.285 1.00 93.19 189 GLY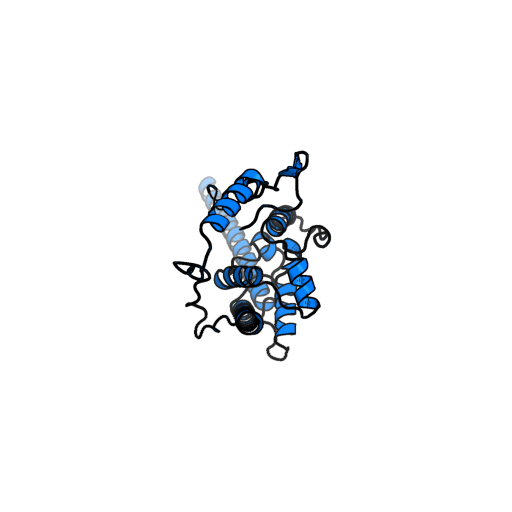 A C 1
ATOM 1535 O O . GLY A 1 189 ? 28.079 -3.067 -15.372 1.00 93.19 189 GLY A O 1
ATOM 1536 N N . ARG A 1 190 ? 28.650 -5.127 -16.063 1.00 92.38 190 ARG A N 1
ATOM 1537 C CA . ARG A 1 190 ? 28.996 -5.630 -14.726 1.00 92.38 190 ARG A CA 1
ATOM 1538 C C . ARG A 1 190 ? 30.145 -4.836 -14.107 1.00 92.38 190 ARG A C 1
ATOM 1540 O O . ARG A 1 190 ? 30.036 -4.425 -12.958 1.00 92.38 190 ARG A O 1
ATOM 1547 N N . SER A 1 191 ? 31.220 -4.590 -14.853 1.00 93.25 191 SER A N 1
ATOM 1548 C CA . SER A 1 191 ? 32.341 -3.778 -14.362 1.00 93.25 191 SER A CA 1
ATOM 1549 C C . SER A 1 191 ? 31.890 -2.365 -13.981 1.00 93.25 191 SER A C 1
ATOM 1551 O O . SER A 1 191 ? 32.198 -1.895 -12.889 1.00 93.25 191 SER A O 1
ATOM 1553 N N . LEU A 1 192 ? 31.095 -1.710 -14.833 1.00 93.88 192 LEU A N 1
ATOM 1554 C CA . LEU A 1 192 ? 30.555 -0.375 -14.568 1.00 93.88 192 LEU A CA 1
ATOM 1555 C C . LEU A 1 192 ? 29.639 -0.368 -13.339 1.00 93.88 192 LEU A C 1
ATOM 1557 O O . LEU A 1 192 ? 29.737 0.535 -12.520 1.00 93.88 192 LEU A O 1
ATOM 1561 N N . TYR A 1 193 ? 28.804 -1.390 -13.161 1.00 93.06 193 TYR A N 1
ATOM 1562 C CA . TYR A 1 193 ? 27.896 -1.493 -12.020 1.00 93.06 193 TYR A CA 1
ATOM 1563 C C . TYR A 1 193 ? 28.632 -1.476 -10.671 1.00 93.06 193 TYR A C 1
ATOM 1565 O O . TYR A 1 193 ? 28.212 -0.794 -9.734 1.00 93.06 193 TYR A O 1
ATOM 1573 N N . TYR A 1 194 ? 29.752 -2.198 -10.579 1.00 91.25 194 TYR A N 1
ATOM 1574 C CA . TYR A 1 194 ? 30.565 -2.242 -9.364 1.00 91.25 194 TYR A CA 1
ATOM 1575 C C . TYR A 1 194 ? 31.518 -1.044 -9.232 1.00 91.25 194 TYR A C 1
ATOM 1577 O O . TYR A 1 194 ? 31.732 -0.570 -8.119 1.00 91.25 194 TYR A O 1
ATOM 1585 N N . ASN A 1 195 ? 32.058 -0.520 -10.339 1.00 84.50 195 ASN A N 1
ATOM 1586 C CA . ASN A 1 195 ? 33.084 0.531 -10.309 1.00 84.50 195 ASN A CA 1
ATOM 1587 C C . ASN A 1 195 ? 32.528 1.965 -10.362 1.00 84.50 195 ASN A C 1
ATOM 1589 O O . ASN A 1 195 ? 33.184 2.886 -9.886 1.00 84.50 195 ASN A O 1
ATOM 1593 N N . LEU A 1 196 ? 31.332 2.178 -10.921 1.00 69.69 196 LEU A N 1
ATOM 1594 C CA . LEU A 1 196 ? 30.701 3.497 -11.080 1.00 69.69 196 LEU A CA 1
ATOM 1595 C C . LEU A 1 196 ? 29.558 3.737 -10.084 1.00 69.69 196 LEU A C 1
ATOM 1597 O O . LEU A 1 196 ? 28.614 4.453 -10.399 1.00 69.69 196 LEU A O 1
ATOM 1601 N N . SER A 1 197 ? 29.664 3.187 -8.870 1.00 77.06 197 SER A N 1
ATOM 1602 C CA . SER A 1 197 ? 28.808 3.454 -7.693 1.00 77.06 197 SER A CA 1
ATOM 1603 C C . SER A 1 197 ? 27.425 2.793 -7.611 1.00 77.06 197 SER A C 1
ATOM 1605 O O . SER A 1 197 ? 26.824 2.844 -6.544 1.00 77.06 197 SER A O 1
ATOM 1607 N N . CYS A 1 198 ? 26.916 2.094 -8.634 1.00 88.69 198 CYS A N 1
ATOM 1608 C CA . CYS A 1 198 ? 25.598 1.442 -8.514 1.00 88.69 198 CYS A CA 1
ATOM 1609 C C . CYS A 1 198 ? 25.572 0.430 -7.357 1.00 88.69 198 CYS A C 1
ATOM 1611 O O . CYS A 1 198 ? 24.663 0.449 -6.528 1.00 88.69 198 CYS A O 1
ATOM 1613 N N . ALA A 1 199 ? 26.611 -0.401 -7.256 1.00 90.44 199 ALA A N 1
ATOM 1614 C CA . ALA A 1 199 ? 26.740 -1.402 -6.204 1.00 90.44 199 ALA A CA 1
ATOM 1615 C C . ALA A 1 199 ? 26.943 -0.815 -4.797 1.00 90.44 199 ALA A C 1
ATOM 1617 O O . ALA A 1 199 ? 26.743 -1.541 -3.831 1.00 90.44 199 ALA A O 1
ATOM 1618 N N . SER A 1 200 ? 27.311 0.465 -4.638 1.00 87.50 200 SER A N 1
ATOM 1619 C CA . SER A 1 200 ? 27.433 1.049 -3.292 1.00 87.50 200 SER A CA 1
ATOM 1620 C C . SER A 1 200 ? 26.072 1.204 -2.610 1.00 87.50 200 SER A C 1
ATOM 1622 O O . SER A 1 200 ? 26.002 1.185 -1.386 1.00 87.50 200 SER A O 1
ATOM 1624 N N . CYS A 1 201 ? 25.007 1.331 -3.408 1.00 88.00 201 CYS A N 1
ATOM 1625 C CA . CYS A 1 201 ? 23.625 1.469 -2.951 1.00 88.00 201 CYS A CA 1
ATOM 1626 C C . CYS A 1 201 ? 22.784 0.215 -3.266 1.00 88.00 201 CYS A C 1
ATOM 1628 O O . CYS A 1 201 ? 21.924 -0.172 -2.485 1.00 88.00 201 CYS A O 1
ATOM 1630 N N . HIS A 1 202 ? 23.042 -0.455 -4.393 1.00 90.25 202 HIS A N 1
ATOM 1631 C CA . HIS A 1 202 ? 22.273 -1.604 -4.878 1.00 90.25 202 HIS A CA 1
ATOM 1632 C C . HIS A 1 202 ? 23.101 -2.895 -4.921 1.00 90.25 202 HIS A C 1
ATOM 1634 O O . HIS A 1 202 ? 23.091 -3.615 -5.911 1.00 90.25 202 HIS A O 1
ATOM 1640 N N . ASN A 1 203 ? 23.855 -3.223 -3.872 1.00 88.62 203 ASN A N 1
ATOM 1641 C CA . ASN A 1 203 ? 24.719 -4.406 -3.908 1.00 88.62 203 ASN A CA 1
ATOM 1642 C C . ASN A 1 203 ? 23.902 -5.718 -4.077 1.00 88.62 203 ASN A C 1
ATOM 1644 O O . ASN A 1 203 ? 23.088 -6.045 -3.209 1.00 88.62 203 ASN A O 1
ATOM 1648 N N . PRO A 1 204 ? 24.113 -6.516 -5.147 1.00 88.62 204 PRO A N 1
ATOM 1649 C CA . PRO A 1 204 ? 23.395 -7.771 -5.361 1.00 88.62 204 PRO A CA 1
ATOM 1650 C C . PRO A 1 204 ? 23.648 -8.810 -4.261 1.00 88.62 204 PRO A C 1
ATOM 1652 O O . PRO A 1 204 ? 22.774 -9.626 -3.981 1.00 88.62 204 PRO A O 1
ATOM 1655 N N . GLU A 1 205 ? 24.808 -8.762 -3.600 1.00 89.06 205 GLU A N 1
ATOM 1656 C CA . GLU A 1 205 ? 25.178 -9.688 -2.519 1.00 89.06 205 GLU A CA 1
ATOM 1657 C C . GLU A 1 205 ? 24.350 -9.477 -1.245 1.00 89.06 205 GLU A C 1
ATOM 1659 O O . GLU A 1 205 ? 24.208 -10.385 -0.430 1.00 89.06 205 GLU A O 1
ATOM 1664 N N . THR A 1 206 ? 23.754 -8.296 -1.091 1.00 87.81 206 THR A N 1
ATOM 1665 C CA . THR A 1 206 ? 22.859 -7.937 0.015 1.00 87.81 206 THR A CA 1
ATOM 1666 C C . THR A 1 206 ? 21.402 -7.838 -0.434 1.00 87.81 206 THR A C 1
ATOM 1668 O O . THR A 1 206 ? 20.581 -7.230 0.249 1.00 87.81 206 THR A O 1
ATOM 1671 N N . GLY A 1 207 ? 21.059 -8.449 -1.573 1.00 86.44 207 GLY A N 1
ATOM 1672 C CA . GLY A 1 207 ? 19.699 -8.447 -2.112 1.00 86.44 207 GLY A CA 1
ATOM 1673 C C . GLY A 1 207 ? 19.329 -7.176 -2.880 1.00 86.44 207 GLY A C 1
ATOM 1674 O O . GLY A 1 207 ? 18.146 -6.876 -3.007 1.00 86.44 207 GLY A O 1
ATOM 1675 N N . GLY A 1 208 ? 20.311 -6.426 -3.390 1.00 88.31 208 GLY A N 1
ATOM 1676 C CA . GLY A 1 208 ? 20.094 -5.226 -4.207 1.00 88.31 208 GLY A CA 1
ATOM 1677 C C . GLY A 1 208 ? 19.862 -3.940 -3.405 1.00 88.31 208 GLY A C 1
ATOM 1678 O O . GLY A 1 208 ? 19.310 -2.981 -3.945 1.00 88.31 208 GLY A O 1
ATOM 1679 N N . THR A 1 209 ? 20.272 -3.910 -2.134 1.00 87.12 209 THR A N 1
ATOM 1680 C CA . THR A 1 209 ? 20.125 -2.774 -1.203 1.00 87.12 209 THR A CA 1
ATOM 1681 C C . THR A 1 209 ? 21.384 -2.588 -0.356 1.00 87.12 209 THR A C 1
ATOM 1683 O O . THR A 1 209 ? 22.124 -3.540 -0.117 1.00 87.12 209 THR A O 1
ATOM 1686 N N . ASP A 1 210 ? 21.622 -1.377 0.138 1.00 87.69 210 ASP A N 1
ATOM 1687 C CA . ASP A 1 210 ? 22.698 -1.053 1.081 1.00 87.69 210 ASP A CA 1
ATOM 1688 C C . ASP A 1 210 ? 22.365 -1.401 2.543 1.00 87.69 210 ASP A C 1
ATOM 1690 O O . ASP A 1 210 ? 23.227 -1.282 3.412 1.00 87.69 210 ASP A O 1
ATOM 1694 N N . ASN A 1 211 ? 21.138 -1.861 2.828 1.00 85.88 211 ASN A N 1
ATOM 1695 C CA . ASN A 1 211 ? 20.632 -2.138 4.178 1.00 85.88 211 ASN A CA 1
ATOM 1696 C C . ASN A 1 211 ? 20.713 -0.936 5.140 1.00 85.88 211 ASN A C 1
ATOM 1698 O O . ASN A 1 211 ? 20.709 -1.112 6.364 1.00 85.88 211 ASN A O 1
ATOM 1702 N N . LEU A 1 212 ? 20.754 0.292 4.616 1.00 83.06 212 LEU A N 1
ATOM 1703 C CA . LEU A 1 212 ? 20.799 1.502 5.427 1.00 83.06 212 LEU A CA 1
ATOM 1704 C C . LEU A 1 212 ? 19.402 2.112 5.627 1.00 83.06 212 LEU A C 1
ATOM 1706 O O . LEU A 1 212 ? 18.521 2.010 4.767 1.00 83.06 212 LEU A O 1
ATOM 1710 N N . PRO A 1 213 ? 19.177 2.812 6.761 1.00 71.62 213 PRO A N 1
ATOM 1711 C CA . PRO A 1 213 ? 17.956 3.586 6.981 1.00 71.62 213 PRO A CA 1
ATOM 1712 C C . PRO A 1 213 ? 17.673 4.611 5.876 1.00 71.62 213 PRO A C 1
ATOM 1714 O O . PRO A 1 213 ? 16.507 4.851 5.566 1.00 71.62 213 PRO A O 1
ATOM 1717 N N . PHE A 1 214 ? 18.739 5.201 5.339 1.00 77.88 214 PHE A N 1
ATOM 1718 C CA . PHE A 1 214 ? 18.778 6.149 4.235 1.00 77.88 214 PHE A CA 1
ATOM 1719 C C . PHE A 1 214 ? 20.083 5.911 3.487 1.00 77.88 214 PHE A C 1
ATOM 1721 O O . PHE A 1 214 ? 21.125 5.752 4.131 1.00 77.88 214 PHE A O 1
ATOM 1728 N N . SER A 1 215 ? 20.030 5.888 2.161 1.00 83.62 215 SER A N 1
ATOM 1729 C CA . SER A 1 215 ? 21.234 5.653 1.369 1.00 83.62 215 SER A CA 1
ATOM 1730 C C . SER A 1 215 ? 22.183 6.830 1.480 1.00 83.62 215 SER A C 1
ATOM 1732 O O . SER A 1 215 ? 21.740 7.980 1.520 1.00 83.62 215 SER A O 1
ATOM 1734 N N . ILE A 1 216 ? 23.478 6.543 1.547 1.00 86.00 216 ILE A N 1
ATOM 1735 C CA . ILE A 1 216 ? 24.519 7.560 1.658 1.00 86.00 216 ILE A CA 1
ATOM 1736 C C . ILE A 1 216 ? 25.056 7.859 0.262 1.00 86.00 216 ILE A C 1
ATOM 1738 O O . ILE A 1 216 ? 25.642 6.999 -0.392 1.00 86.00 216 ILE A O 1
ATOM 1742 N N . GLY A 1 217 ? 24.821 9.084 -0.193 1.00 84.19 217 GLY A N 1
ATOM 1743 C CA . GLY A 1 217 ? 25.255 9.576 -1.490 1.00 84.19 217 GLY A CA 1
ATOM 1744 C C . GLY A 1 217 ? 26.628 10.244 -1.455 1.00 84.19 217 GLY A C 1
ATOM 1745 O O . GLY A 1 217 ? 27.456 10.043 -0.561 1.00 84.19 217 GLY A O 1
ATOM 1746 N N . VAL A 1 218 ? 26.861 11.081 -2.465 1.00 84.69 218 VAL A N 1
ATOM 1747 C CA . VAL A 1 218 ? 28.107 11.834 -2.639 1.00 84.69 218 VAL A CA 1
ATOM 1748 C C . VAL A 1 218 ? 28.395 12.689 -1.396 1.00 84.69 218 VAL A C 1
ATOM 1750 O O . VAL A 1 218 ? 27.486 13.229 -0.770 1.00 84.69 218 VAL A O 1
ATOM 1753 N N . HIS A 1 219 ? 29.672 12.798 -1.019 1.00 88.06 219 HIS A N 1
ATOM 1754 C CA . HIS A 1 219 ? 30.127 13.538 0.168 1.00 88.06 219 HIS A CA 1
ATOM 1755 C C . HIS A 1 219 ? 29.534 13.052 1.501 1.00 88.06 219 HIS A C 1
ATOM 1757 O O . HIS A 1 219 ? 29.436 13.828 2.450 1.00 88.06 219 HIS A O 1
ATOM 1763 N N . ASN A 1 220 ? 29.175 11.767 1.592 1.00 85.81 220 ASN A N 1
ATOM 1764 C CA . ASN A 1 220 ? 28.630 11.156 2.804 1.00 85.81 220 ASN A CA 1
ATOM 1765 C C . ASN A 1 220 ? 27.290 11.780 3.249 1.00 85.81 220 ASN A C 1
ATOM 1767 O O . ASN A 1 220 ? 26.978 11.828 4.440 1.00 85.81 220 ASN A O 1
ATOM 1771 N N . GLN A 1 221 ? 26.507 12.286 2.291 1.00 84.00 221 GLN A N 1
ATOM 1772 C CA . GLN A 1 221 ? 25.208 12.895 2.561 1.00 84.00 221 GLN A CA 1
ATOM 1773 C C . GLN A 1 221 ? 24.099 11.836 2.558 1.00 84.00 221 GLN A C 1
ATOM 1775 O O . GLN A 1 221 ? 23.991 11.078 1.591 1.00 84.00 221 GLN A O 1
ATOM 1780 N N . PRO A 1 222 ? 23.257 11.763 3.602 1.00 80.75 222 PRO A N 1
ATOM 1781 C CA . PRO A 1 222 ? 22.100 10.883 3.593 1.00 80.75 222 PRO A CA 1
ATOM 1782 C C . PRO A 1 222 ? 21.057 11.390 2.594 1.00 80.75 222 PRO A C 1
ATOM 1784 O O . PRO A 1 222 ? 20.753 12.579 2.538 1.00 80.75 222 PRO A O 1
ATOM 1787 N N . SER A 1 223 ? 20.495 10.470 1.822 1.00 72.38 223 SER A N 1
ATOM 1788 C CA . SER A 1 223 ? 19.334 10.726 0.973 1.00 72.38 223 SER A CA 1
ATOM 1789 C C . SER A 1 223 ? 18.036 10.724 1.788 1.00 72.38 223 SER A C 1
ATOM 1791 O O . SER A 1 223 ? 17.995 10.304 2.943 1.00 72.38 223 SER A O 1
ATOM 1793 N N . GLU A 1 224 ? 16.943 11.178 1.180 1.00 69.19 224 GLU A N 1
ATOM 1794 C CA . GLU A 1 224 ? 15.620 11.168 1.822 1.00 69.19 224 GLU A CA 1
ATOM 1795 C C . GLU A 1 224 ? 14.898 9.819 1.705 1.00 69.19 224 GLU A C 1
ATOM 1797 O O . GLU A 1 224 ? 13.827 9.616 2.282 1.00 69.19 224 GLU A O 1
ATOM 1802 N N . THR A 1 225 ? 15.481 8.877 0.963 1.00 63.88 225 THR A N 1
ATOM 1803 C CA . THR A 1 225 ? 14.886 7.571 0.677 1.00 63.88 225 THR A CA 1
ATOM 1804 C C . THR A 1 225 ? 15.869 6.452 1.003 1.00 63.88 225 THR A C 1
ATOM 1806 O O . THR A 1 225 ? 17.075 6.648 1.115 1.00 63.88 225 THR A O 1
ATOM 1809 N N . SER A 1 226 ? 15.343 5.261 1.250 1.00 73.56 226 SER A N 1
ATOM 1810 C CA . SER A 1 226 ? 16.170 4.059 1.354 1.00 73.56 226 SER A CA 1
ATOM 1811 C C . SER A 1 226 ? 16.327 3.451 -0.041 1.00 73.56 226 SER A C 1
ATOM 1813 O O . SER A 1 226 ? 15.458 3.651 -0.895 1.00 73.56 226 SER A O 1
ATOM 1815 N N . THR A 1 227 ? 17.395 2.689 -0.279 1.00 73.75 227 THR A N 1
ATOM 1816 C CA . THR A 1 227 ? 17.466 1.812 -1.452 1.00 73.75 227 THR A CA 1
ATOM 1817 C C . THR A 1 227 ? 16.391 0.740 -1.339 1.00 73.75 227 THR A C 1
ATOM 1819 O O . THR A 1 227 ? 16.509 -0.237 -0.600 1.00 73.75 227 THR A O 1
ATOM 1822 N N . LEU A 1 228 ? 15.287 0.954 -2.050 1.00 62.31 228 LEU A N 1
ATOM 1823 C CA . LEU A 1 228 ? 14.194 -0.002 -2.103 1.00 62.31 228 LEU A CA 1
ATOM 1824 C C . LEU A 1 228 ? 14.506 -1.093 -3.122 1.00 62.31 228 LEU A C 1
ATOM 1826 O O . LEU A 1 228 ? 14.995 -0.813 -4.216 1.00 62.31 228 LEU A O 1
ATOM 1830 N N . THR A 1 229 ? 14.130 -2.318 -2.767 1.00 49.00 229 THR A N 1
ATOM 1831 C CA . THR A 1 229 ? 13.629 -3.284 -3.748 1.00 49.00 229 THR A CA 1
ATOM 1832 C C . THR A 1 229 ? 12.127 -3.080 -3.975 1.00 49.00 229 THR A C 1
ATOM 1834 O O . THR A 1 229 ? 11.405 -2.530 -3.099 1.00 49.00 229 THR A O 1
#